Protein AF-A0A420EWZ6-F1 (afdb_monomer)

Structure (mmCIF, N/CA/C/O backbone):
data_AF-A0A420EWZ6-F1
#
_entry.id   AF-A0A420EWZ6-F1
#
loop_
_atom_site.group_PDB
_atom_site.id
_atom_site.type_symbol
_atom_site.label_atom_id
_atom_site.label_alt_id
_atom_site.label_comp_id
_atom_site.label_asym_id
_atom_site.label_entity_id
_atom_site.label_seq_id
_atom_site.pdbx_PDB_ins_code
_atom_site.Cartn_x
_atom_site.Cartn_y
_atom_site.Cartn_z
_atom_site.occupancy
_atom_site.B_iso_or_equiv
_atom_site.auth_seq_id
_atom_site.auth_comp_id
_atom_site.auth_asym_id
_atom_site.auth_atom_id
_atom_site.pdbx_PDB_model_num
ATOM 1 N N . MET A 1 1 ? 65.389 -31.017 -8.524 1.00 53.62 1 MET A N 1
ATOM 2 C CA . MET A 1 1 ? 64.044 -31.211 -7.933 1.00 53.62 1 MET A CA 1
ATOM 3 C C . MET A 1 1 ? 63.519 -32.574 -8.355 1.00 53.62 1 MET A C 1
ATOM 5 O O . MET A 1 1 ? 63.629 -32.902 -9.529 1.00 53.62 1 MET A O 1
ATOM 9 N N . ASN A 1 2 ? 63.000 -33.380 -7.427 1.00 72.12 2 ASN A N 1
ATOM 10 C CA . ASN A 1 2 ? 62.544 -34.740 -7.729 1.00 72.12 2 ASN A CA 1
ATOM 11 C C . ASN A 1 2 ? 61.211 -34.716 -8.494 1.00 72.12 2 ASN A C 1
ATOM 13 O O . ASN A 1 2 ? 60.260 -34.082 -8.050 1.00 72.12 2 ASN A O 1
ATOM 17 N N . TRP A 1 3 ? 61.115 -35.460 -9.599 1.00 74.69 3 TRP A N 1
ATOM 18 C CA . TRP A 1 3 ? 59.918 -35.568 -10.458 1.00 74.69 3 TRP A CA 1
ATOM 19 C C . TRP A 1 3 ? 58.623 -35.907 -9.691 1.00 74.69 3 TRP A C 1
ATOM 21 O O . TRP A 1 3 ? 57.534 -35.437 -10.021 1.00 74.69 3 TRP A O 1
ATOM 31 N N . ARG A 1 4 ? 58.750 -36.648 -8.582 1.00 74.44 4 ARG A N 1
ATOM 32 C CA . ARG A 1 4 ? 57.635 -36.957 -7.672 1.00 74.44 4 ARG A CA 1
ATOM 33 C C . ARG A 1 4 ? 57.063 -35.710 -6.988 1.00 74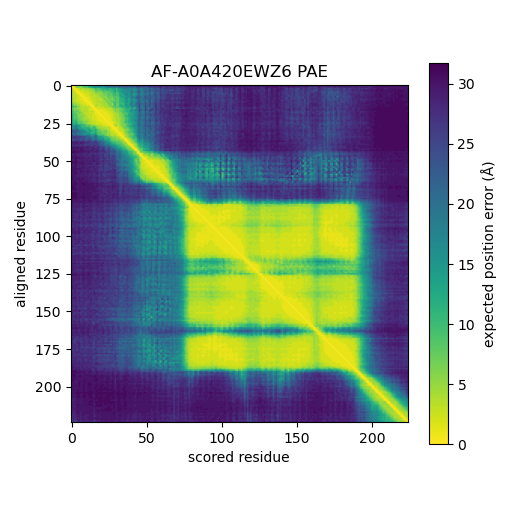.44 4 ARG A C 1
ATOM 35 O O . ARG A 1 4 ? 55.853 -35.608 -6.843 1.00 74.44 4 ARG A O 1
ATOM 42 N N . GLN A 1 5 ? 57.906 -34.742 -6.621 1.00 71.31 5 GLN A N 1
ATOM 43 C CA . GLN A 1 5 ? 57.457 -33.476 -6.028 1.00 71.31 5 GLN A CA 1
ATOM 44 C C . GLN A 1 5 ? 56.709 -32.609 -7.047 1.00 71.31 5 GLN A C 1
ATOM 46 O O . GLN A 1 5 ? 55.760 -31.929 -6.676 1.00 71.31 5 GLN A O 1
ATOM 51 N N . PHE A 1 6 ? 57.074 -32.684 -8.332 1.00 71.88 6 PHE A N 1
ATOM 52 C CA . PHE A 1 6 ? 56.360 -31.974 -9.396 1.00 71.88 6 PHE A CA 1
ATOM 53 C C . PHE A 1 6 ? 54.943 -32.526 -9.598 1.00 71.88 6 PHE A C 1
ATOM 55 O O . PHE A 1 6 ? 53.989 -31.762 -9.705 1.00 71.88 6 PHE A O 1
ATOM 62 N N . SER A 1 7 ? 54.790 -33.853 -9.561 1.00 78.50 7 SER A N 1
ATOM 63 C CA . SER A 1 7 ? 53.474 -34.500 -9.679 1.00 78.50 7 SER A CA 1
ATOM 64 C C . SER A 1 7 ? 52.556 -34.147 -8.503 1.00 78.50 7 SER A C 1
ATOM 66 O O . SER A 1 7 ? 51.386 -33.838 -8.709 1.00 78.50 7 SER A O 1
ATOM 68 N N . VAL A 1 8 ? 53.090 -34.116 -7.277 1.00 75.81 8 VAL A N 1
ATOM 69 C CA . VAL A 1 8 ? 52.323 -33.716 -6.083 1.00 75.81 8 VAL A CA 1
ATOM 70 C C . VAL A 1 8 ? 51.907 -32.246 -6.157 1.00 75.81 8 VAL A C 1
ATOM 72 O O . VAL A 1 8 ? 50.745 -31.935 -5.910 1.00 75.81 8 VAL A O 1
ATOM 75 N N . ALA A 1 9 ? 52.812 -31.351 -6.567 1.00 73.75 9 ALA A N 1
ATOM 76 C CA . ALA A 1 9 ? 52.499 -29.931 -6.718 1.00 73.75 9 ALA A CA 1
ATOM 77 C C . ALA A 1 9 ? 51.423 -29.683 -7.789 1.00 73.75 9 ALA A C 1
ATOM 79 O O . ALA A 1 9 ? 50.536 -28.854 -7.594 1.00 73.75 9 ALA A O 1
ATOM 80 N N . LEU A 1 10 ? 51.457 -30.440 -8.890 1.00 77.06 10 LEU A N 1
ATOM 81 C CA . LEU A 1 10 ? 50.471 -30.322 -9.961 1.00 77.06 10 LEU A CA 1
ATOM 82 C C . LEU A 1 10 ? 49.086 -30.815 -9.518 1.00 77.06 10 LEU A C 1
ATOM 84 O O . LEU A 1 10 ? 48.088 -30.140 -9.753 1.00 77.06 10 LEU A O 1
ATOM 88 N N . VAL A 1 11 ? 49.019 -31.949 -8.813 1.00 78.44 11 VAL A N 1
ATOM 89 C CA . VAL A 1 11 ? 47.756 -32.477 -8.269 1.00 78.44 11 VAL A CA 1
ATOM 90 C C . VAL A 1 11 ? 47.181 -31.539 -7.208 1.00 78.44 11 VAL A C 1
ATOM 92 O O . VAL A 1 11 ? 45.978 -31.294 -7.195 1.00 78.44 11 VAL A O 1
ATOM 95 N N . GLN A 1 12 ? 48.024 -30.951 -6.360 1.00 72.50 12 GLN A N 1
ATOM 96 C CA . GLN A 1 12 ? 47.583 -30.004 -5.337 1.00 72.50 12 GLN A CA 1
ATOM 97 C C . GLN A 1 12 ? 47.059 -28.694 -5.949 1.00 72.50 12 GLN A C 1
ATOM 99 O O . GLN A 1 12 ? 46.064 -28.150 -5.473 1.00 72.50 12 GLN A O 1
ATOM 104 N N . ALA A 1 13 ? 47.661 -28.232 -7.050 1.00 78.62 13 ALA A N 1
ATOM 105 C CA . ALA A 1 13 ? 47.181 -27.072 -7.797 1.00 78.62 13 ALA A CA 1
ATOM 106 C C . ALA A 1 13 ? 45.868 -27.346 -8.557 1.00 78.62 13 ALA A C 1
ATOM 108 O O . ALA A 1 13 ? 45.058 -26.434 -8.706 1.00 78.62 13 ALA A O 1
ATOM 109 N N . LEU A 1 14 ? 45.633 -28.589 -9.005 1.00 77.88 14 LEU A N 1
ATOM 110 C CA . LEU A 1 14 ? 44.413 -29.002 -9.721 1.00 77.88 14 LEU A CA 1
ATOM 111 C C . LEU A 1 14 ? 43.283 -29.517 -8.812 1.00 77.88 14 LEU A C 1
ATOM 113 O O . LEU A 1 14 ? 42.143 -29.660 -9.272 1.00 77.88 14 LEU A O 1
ATOM 117 N N . ALA A 1 15 ? 43.559 -29.752 -7.529 1.00 78.00 15 ALA A N 1
ATOM 118 C CA . ALA A 1 15 ? 42.547 -30.158 -6.560 1.00 78.00 15 ALA A CA 1
ATOM 119 C C . ALA A 1 15 ? 41.520 -29.038 -6.319 1.00 78.00 15 ALA A C 1
ATOM 121 O O . ALA A 1 15 ? 40.315 -29.272 -6.391 1.00 78.00 15 ALA A O 1
ATOM 122 N N . TRP A 1 16 ? 41.987 -27.803 -6.113 1.00 67.75 16 TRP A N 1
ATOM 123 C CA . TRP A 1 16 ? 41.126 -26.642 -5.850 1.00 67.75 16 TRP A CA 1
ATOM 124 C C . TRP A 1 16 ? 40.179 -26.296 -7.022 1.00 67.75 16 TRP A C 1
ATOM 126 O O . TRP A 1 16 ? 38.974 -26.183 -6.787 1.00 67.75 16 TRP A O 1
ATOM 136 N N . PRO A 1 17 ? 40.636 -26.219 -8.290 1.00 71.56 17 PRO A N 1
ATOM 137 C CA . PRO A 1 17 ? 39.779 -25.892 -9.422 1.00 71.56 17 PRO A CA 1
ATOM 138 C C . PRO A 1 17 ? 38.785 -27.010 -9.718 1.00 71.56 17 PRO A C 1
ATOM 140 O O . PRO A 1 17 ? 37.659 -26.718 -10.099 1.00 71.56 17 PRO A O 1
ATOM 143 N N . SER A 1 18 ? 39.155 -28.280 -9.500 1.00 80.00 18 SER A N 1
ATOM 144 C CA . SER A 1 18 ? 38.219 -29.402 -9.652 1.00 80.00 18 SER A CA 1
ATOM 145 C C . SER A 1 18 ? 37.080 -29.323 -8.642 1.00 80.00 18 SER A C 1
ATOM 147 O O . SER A 1 18 ? 35.925 -29.507 -9.014 1.00 80.00 18 SER A O 1
ATOM 149 N N . VAL A 1 19 ? 37.376 -28.994 -7.380 1.00 79.31 19 VAL A N 1
ATOM 150 C CA . VAL A 1 19 ? 36.341 -28.805 -6.352 1.00 79.31 19 VAL A CA 1
ATOM 151 C C . VAL A 1 19 ? 35.438 -27.626 -6.712 1.00 79.31 19 VAL A C 1
ATOM 153 O O . VAL A 1 19 ? 34.218 -27.776 -6.691 1.00 79.31 19 VAL A O 1
ATOM 156 N N . VAL A 1 20 ? 36.009 -26.489 -7.124 1.00 79.88 20 VAL A N 1
ATOM 157 C CA . VAL A 1 20 ? 35.229 -25.329 -7.591 1.00 79.88 20 VAL A CA 1
ATOM 158 C C . VAL A 1 20 ? 34.353 -25.703 -8.784 1.00 79.88 20 VAL A C 1
ATOM 160 O O . VAL A 1 20 ? 33.181 -25.345 -8.806 1.00 79.88 20 VAL A O 1
ATOM 163 N N . LEU A 1 21 ? 34.875 -26.464 -9.746 1.00 79.62 21 LEU A N 1
ATOM 164 C CA . LEU A 1 21 ? 34.137 -26.878 -10.937 1.00 79.62 21 LEU A CA 1
ATOM 165 C C . LEU A 1 21 ? 32.982 -27.827 -10.595 1.00 79.62 21 LEU A C 1
ATOM 167 O O . LEU A 1 21 ? 31.890 -27.677 -11.138 1.00 79.62 21 LEU A O 1
ATOM 171 N N . VAL A 1 22 ? 33.192 -28.773 -9.676 1.00 80.00 22 VAL A N 1
ATOM 172 C CA . VAL A 1 22 ? 32.156 -29.708 -9.208 1.00 80.00 22 VAL A CA 1
ATOM 173 C C . VAL A 1 22 ? 31.069 -28.974 -8.425 1.00 80.00 22 VAL A C 1
ATOM 175 O O . VAL A 1 22 ? 29.884 -29.210 -8.662 1.00 80.00 22 VAL A O 1
ATOM 178 N N . VAL A 1 23 ? 31.447 -28.035 -7.553 1.00 75.25 23 VAL A N 1
ATOM 179 C CA . VAL A 1 23 ? 30.500 -27.155 -6.856 1.00 75.25 23 VAL A CA 1
ATOM 180 C C . VAL A 1 23 ? 29.730 -26.313 -7.874 1.00 75.25 23 VAL A C 1
ATOM 182 O O . VAL A 1 23 ? 28.503 -26.303 -7.858 1.00 75.25 23 VAL A O 1
ATOM 185 N N . LEU A 1 24 ? 30.406 -25.685 -8.836 1.00 72.88 24 LEU A N 1
ATOM 186 C CA . LEU A 1 24 ? 29.758 -24.897 -9.882 1.00 72.88 24 LEU A CA 1
ATOM 187 C C . LEU A 1 24 ? 28.780 -25.747 -10.707 1.00 72.88 24 LEU A C 1
ATOM 189 O O . LEU A 1 24 ? 27.690 -25.282 -11.019 1.00 72.88 24 LEU A O 1
ATOM 193 N N . LEU A 1 25 ? 29.124 -27.001 -11.018 1.00 75.31 25 LEU A N 1
ATOM 194 C CA . LEU A 1 25 ? 28.267 -27.941 -11.748 1.00 75.31 25 LEU A CA 1
ATOM 195 C C . LEU A 1 25 ? 27.033 -28.370 -10.945 1.00 75.31 25 LEU A C 1
ATOM 197 O O . LEU A 1 25 ? 25.934 -28.374 -11.502 1.00 75.31 25 LEU A O 1
ATOM 201 N N . LEU A 1 26 ? 27.195 -28.687 -9.656 1.00 74.00 26 LEU A N 1
ATOM 202 C CA . LEU A 1 26 ? 26.095 -29.039 -8.748 1.00 74.00 26 LEU A CA 1
ATOM 203 C C . LEU A 1 26 ? 25.138 -27.864 -8.539 1.00 74.00 26 LEU A C 1
ATOM 205 O O . LEU A 1 26 ? 23.920 -28.037 -8.530 1.00 74.00 26 LEU A O 1
ATOM 209 N N . TYR A 1 27 ? 25.685 -26.654 -8.449 1.00 59.50 27 TYR A N 1
ATOM 210 C CA . TYR A 1 27 ? 24.909 -25.439 -8.259 1.00 59.50 27 TYR A CA 1
ATOM 211 C C . TYR A 1 27 ? 24.529 -24.752 -9.574 1.00 59.50 27 TYR A C 1
ATOM 213 O O . TYR A 1 27 ? 23.806 -23.763 -9.525 1.00 59.50 27 TYR A O 1
ATOM 221 N N . ARG A 1 28 ? 24.895 -25.277 -10.757 1.00 63.28 28 ARG A N 1
ATOM 222 C CA . ARG A 1 28 ? 24.716 -24.580 -12.050 1.00 63.28 28 ARG A CA 1
ATOM 223 C C . ARG A 1 28 ? 23.275 -24.178 -12.340 1.00 63.28 28 ARG A C 1
ATOM 225 O O . ARG A 1 28 ? 23.048 -23.162 -12.977 1.00 63.28 28 ARG A O 1
ATOM 232 N N . ARG A 1 29 ? 22.294 -24.959 -11.872 1.00 55.81 29 ARG A N 1
ATOM 233 C CA . ARG A 1 29 ? 20.867 -24.630 -12.026 1.00 55.81 29 ARG A CA 1
ATOM 234 C C . ARG A 1 29 ? 20.437 -23.467 -11.123 1.00 55.81 29 ARG A C 1
ATOM 236 O O . ARG A 1 29 ? 19.674 -22.627 -11.577 1.00 55.81 29 ARG A O 1
ATOM 243 N N . ARG A 1 30 ? 20.971 -23.377 -9.898 1.00 54.03 30 ARG A N 1
ATOM 244 C CA . ARG A 1 30 ? 20.724 -22.250 -8.976 1.00 54.03 30 ARG A CA 1
ATOM 245 C C . ARG A 1 30 ? 21.536 -21.009 -9.357 1.00 54.03 30 ARG A C 1
ATOM 247 O O . ARG A 1 30 ? 21.038 -19.898 -9.289 1.00 54.03 30 ARG A O 1
ATOM 254 N N . VAL A 1 31 ? 22.765 -21.207 -9.822 1.00 59.25 31 VAL A N 1
ATOM 255 C CA . VAL A 1 31 ? 23.682 -20.164 -10.295 1.00 59.25 31 VAL A CA 1
ATOM 256 C C . VAL A 1 31 ? 23.182 -19.565 -11.612 1.00 59.25 31 VAL A C 1
ATOM 258 O O . VAL A 1 31 ? 23.226 -18.356 -11.757 1.00 59.25 31 VAL A O 1
ATOM 261 N N . ALA A 1 32 ? 22.620 -20.349 -12.539 1.00 54.56 32 ALA A N 1
ATOM 262 C CA . ALA A 1 32 ? 22.006 -19.811 -13.759 1.00 54.56 32 ALA A CA 1
ATOM 263 C C . ALA A 1 32 ? 20.719 -19.012 -13.487 1.00 54.56 32 ALA A C 1
ATOM 265 O O . ALA A 1 32 ? 20.483 -18.023 -14.171 1.00 54.56 32 ALA A O 1
ATOM 266 N N . GLN A 1 33 ? 19.926 -19.388 -12.475 1.00 55.06 33 GLN A N 1
ATOM 267 C CA . GLN A 1 33 ? 18.798 -18.568 -12.011 1.00 55.06 33 GLN A CA 1
ATOM 268 C C . GLN A 1 33 ? 19.286 -17.258 -11.371 1.00 55.06 33 GLN A C 1
ATOM 270 O O . GLN A 1 33 ? 18.785 -16.194 -11.702 1.00 55.06 33 GLN A O 1
ATOM 275 N N . LEU A 1 34 ? 20.335 -17.302 -10.544 1.00 54.09 34 LEU A N 1
ATOM 276 C CA . LEU A 1 34 ? 20.875 -16.108 -9.881 1.00 54.09 34 LEU A CA 1
ATOM 277 C C . LEU A 1 34 ? 21.696 -15.189 -10.807 1.00 54.09 34 LEU A C 1
ATOM 279 O O . LEU A 1 34 ? 21.701 -13.978 -10.605 1.00 54.09 34 LEU A O 1
ATOM 283 N N . LEU A 1 35 ? 22.409 -15.722 -11.806 1.00 51.78 35 LEU A N 1
ATOM 284 C CA . LEU A 1 35 ? 23.200 -14.927 -12.759 1.00 51.78 35 LEU A CA 1
ATOM 285 C C . LEU A 1 35 ? 22.422 -14.515 -14.011 1.00 51.78 35 LEU A C 1
ATOM 287 O O . LEU A 1 35 ? 22.780 -13.501 -14.607 1.00 51.78 35 LEU A O 1
ATOM 291 N N . GLY A 1 36 ? 21.365 -15.242 -14.389 1.00 47.38 36 GLY A N 1
ATOM 292 C CA . GLY A 1 36 ? 20.444 -14.818 -15.447 1.00 47.38 36 GLY A CA 1
ATOM 293 C C . GLY A 1 36 ? 19.763 -13.488 -15.111 1.00 47.38 36 GLY A C 1
ATOM 294 O O . GLY A 1 36 ? 19.683 -12.611 -15.969 1.00 47.38 36 GLY A O 1
ATOM 295 N N . ASP A 1 37 ? 19.399 -13.298 -13.840 1.00 52.59 37 ASP A N 1
ATOM 296 C CA . ASP A 1 37 ? 18.799 -12.053 -13.348 1.00 52.59 37 ASP A CA 1
ATOM 297 C C . ASP A 1 37 ? 19.846 -10.991 -12.964 1.00 52.59 37 ASP A C 1
ATOM 299 O O . ASP A 1 37 ? 19.613 -9.790 -13.120 1.00 52.59 37 ASP A O 1
ATOM 303 N N . ASN A 1 38 ? 21.047 -11.390 -12.517 1.00 46.25 38 ASN A N 1
ATOM 304 C CA . ASN A 1 38 ? 22.047 -10.430 -12.031 1.00 46.25 38 ASN A CA 1
ATOM 305 C C . ASN A 1 38 ? 22.805 -9.647 -13.115 1.00 46.25 38 ASN A C 1
ATOM 307 O O . ASN A 1 38 ? 23.283 -8.550 -12.821 1.00 46.25 38 ASN A O 1
ATOM 311 N N . LEU A 1 39 ? 22.880 -10.121 -14.367 1.00 45.84 39 LEU A N 1
ATOM 312 C CA . LEU A 1 39 ? 23.407 -9.272 -15.449 1.00 45.84 39 LEU A CA 1
ATOM 313 C C . LEU A 1 39 ? 22.452 -8.120 -15.813 1.00 45.84 39 LEU A C 1
ATOM 315 O O . LEU A 1 39 ? 22.904 -7.121 -16.366 1.00 45.84 39 LEU A O 1
ATOM 319 N N . ARG A 1 40 ? 21.162 -8.211 -15.451 1.00 44.47 40 ARG A N 1
ATOM 320 C CA . ARG A 1 40 ? 20.215 -7.082 -15.497 1.00 44.47 40 ARG A CA 1
ATOM 321 C C . ARG A 1 40 ? 20.265 -6.209 -14.234 1.00 44.47 40 ARG A C 1
ATOM 323 O O . ARG A 1 40 ? 20.040 -5.007 -14.335 1.00 44.47 40 ARG A O 1
ATOM 330 N N . ARG A 1 41 ? 20.604 -6.779 -13.068 1.00 45.62 41 ARG A N 1
ATOM 331 C CA . ARG A 1 41 ? 20.646 -6.070 -11.766 1.00 45.62 41 ARG A CA 1
ATOM 332 C C . ARG A 1 41 ? 21.863 -5.172 -11.539 1.00 45.62 41 ARG A C 1
ATOM 334 O O . ARG A 1 41 ? 21.801 -4.289 -10.693 1.00 45.62 41 ARG A O 1
ATOM 341 N N . LEU A 1 42 ? 22.947 -5.318 -12.300 1.00 43.50 42 LEU A N 1
ATOM 342 C CA . LEU A 1 42 ? 24.080 -4.379 -12.214 1.00 43.50 42 LEU A CA 1
ATOM 343 C C . LEU A 1 42 ? 23.743 -2.967 -12.738 1.00 43.50 42 LEU A C 1
ATOM 345 O O . LEU A 1 42 ? 24.513 -2.036 -12.515 1.00 43.50 42 LEU A O 1
ATOM 349 N N . THR A 1 43 ? 22.588 -2.784 -13.389 1.00 42.91 43 THR A N 1
ATOM 350 C CA . THR A 1 43 ? 22.069 -1.480 -13.839 1.00 42.91 43 THR A CA 1
ATOM 351 C C . THR A 1 43 ? 20.878 -1.019 -13.002 1.00 42.91 43 THR A C 1
ATOM 353 O O . THR A 1 43 ? 19.963 -0.399 -13.531 1.00 42.91 43 THR A O 1
ATOM 356 N N . VAL A 1 44 ? 20.820 -1.315 -11.701 1.00 45.75 44 VAL A N 1
ATOM 357 C CA . VAL A 1 44 ? 19.744 -0.744 -10.883 1.00 45.75 44 VAL A CA 1
ATOM 358 C C . VAL A 1 44 ? 20.278 -0.255 -9.549 1.00 45.75 44 VAL A C 1
ATOM 360 O O . VAL A 1 44 ? 20.801 -1.002 -8.732 1.00 45.75 44 VAL A O 1
ATOM 363 N N . GLY A 1 45 ? 20.243 1.069 -9.409 1.00 48.75 45 GLY A N 1
ATOM 364 C CA . GLY A 1 45 ? 20.847 1.807 -8.313 1.00 48.75 45 GLY A CA 1
ATOM 365 C C . GLY A 1 45 ? 20.144 1.618 -6.959 1.00 48.75 45 GLY A C 1
ATOM 366 O O . GLY A 1 45 ? 19.230 0.803 -6.825 1.00 48.75 45 GLY A O 1
ATOM 367 N N . PRO A 1 46 ? 20.522 2.427 -5.951 1.00 51.84 46 PRO A N 1
ATOM 368 C CA . PRO A 1 46 ? 20.093 2.292 -4.549 1.00 51.84 46 PRO A CA 1
ATOM 369 C C . PRO A 1 46 ? 18.568 2.290 -4.320 1.00 51.84 46 PRO A C 1
ATOM 371 O O . PRO A 1 46 ? 18.106 1.850 -3.274 1.00 51.84 46 PRO A O 1
ATOM 374 N N . VAL A 1 47 ? 17.781 2.731 -5.304 1.00 47.75 47 VAL A N 1
ATOM 375 C CA . VAL A 1 47 ? 16.313 2.804 -5.257 1.00 47.75 47 VAL A CA 1
ATOM 376 C C . VAL A 1 47 ? 15.647 1.424 -5.268 1.00 47.75 47 VAL A C 1
ATOM 378 O O . VAL A 1 47 ? 14.610 1.256 -4.632 1.00 47.75 47 VAL A O 1
ATOM 381 N N . GLN A 1 48 ? 16.227 0.426 -5.943 1.00 54.00 48 GLN A N 1
ATOM 382 C CA . GLN A 1 48 ? 15.615 -0.907 -5.992 1.00 54.00 48 GLN A CA 1
ATOM 383 C C . GLN A 1 48 ? 15.800 -1.663 -4.675 1.00 54.00 48 GLN A C 1
ATOM 385 O O . GLN A 1 48 ? 14.875 -2.312 -4.216 1.00 54.00 48 GLN A O 1
ATOM 390 N N . ALA A 1 49 ? 16.923 -1.449 -3.984 1.00 57.88 49 ALA A N 1
ATOM 391 C CA . ALA A 1 49 ? 17.130 -1.992 -2.645 1.00 57.88 49 ALA A CA 1
ATOM 392 C C . ALA A 1 49 ? 16.156 -1.406 -1.602 1.00 57.88 49 ALA A C 1
ATOM 394 O O . ALA A 1 49 ? 15.774 -2.107 -0.670 1.00 57.88 49 ALA A O 1
ATOM 395 N N . GLU A 1 50 ? 15.746 -0.136 -1.739 1.00 53.16 50 GLU A N 1
ATOM 396 C CA . GLU A 1 50 ? 14.711 0.460 -0.876 1.00 53.16 50 GLU A CA 1
ATOM 397 C C . GLU A 1 50 ? 13.314 -0.089 -1.184 1.00 53.16 50 GLU A C 1
ATOM 399 O O . GLU A 1 50 ? 12.528 -0.284 -0.259 1.00 53.16 50 GLU A O 1
ATOM 404 N N . TRP A 1 51 ? 13.006 -0.335 -2.462 1.00 45.47 51 TRP A N 1
ATOM 405 C CA . TRP A 1 51 ? 11.725 -0.905 -2.881 1.00 45.47 51 TRP A CA 1
ATOM 406 C C . TRP A 1 51 ? 11.605 -2.371 -2.471 1.00 45.47 51 TRP A C 1
ATOM 408 O O . TRP A 1 51 ? 10.632 -2.728 -1.819 1.00 45.47 51 TRP A O 1
ATOM 418 N N . ASP A 1 52 ? 12.624 -3.181 -2.762 1.00 56.34 52 ASP A N 1
ATOM 419 C CA . ASP A 1 52 ? 12.671 -4.598 -2.395 1.00 56.34 52 ASP A CA 1
ATOM 420 C C . ASP A 1 52 ? 12.565 -4.758 -0.872 1.00 56.34 52 ASP A C 1
ATOM 422 O O . ASP A 1 52 ? 11.771 -5.564 -0.400 1.00 56.34 52 ASP A O 1
ATOM 426 N N . ARG A 1 53 ? 13.259 -3.915 -0.088 1.00 61.16 53 ARG A N 1
ATOM 427 C CA . ARG A 1 53 ? 13.100 -3.893 1.377 1.00 61.16 53 ARG A CA 1
ATOM 428 C C . ARG A 1 53 ? 11.698 -3.500 1.820 1.00 61.16 53 ARG A C 1
ATOM 430 O O . ARG A 1 53 ? 11.171 -4.113 2.736 1.00 61.16 53 ARG A O 1
ATOM 437 N N . ALA A 1 54 ? 11.095 -2.482 1.209 1.00 56.66 54 ALA A N 1
ATOM 438 C CA . ALA A 1 54 ? 9.754 -2.043 1.588 1.00 56.66 54 ALA A CA 1
ATOM 439 C C . ALA A 1 54 ? 8.679 -3.085 1.228 1.00 56.66 54 ALA A C 1
ATOM 441 O O . ALA A 1 54 ? 7.716 -3.246 1.976 1.00 56.66 54 ALA A O 1
ATOM 442 N N . VAL A 1 55 ? 8.853 -3.809 0.117 1.00 61.53 55 VAL A N 1
ATOM 443 C CA . VAL A 1 55 ? 7.994 -4.934 -0.283 1.00 61.53 55 VAL A CA 1
ATOM 444 C C . VAL A 1 55 ? 8.193 -6.124 0.653 1.00 61.53 55 VAL A C 1
ATOM 446 O O . VAL A 1 55 ? 7.209 -6.720 1.082 1.00 61.53 55 VAL A O 1
ATOM 449 N N . GLU A 1 56 ? 9.432 -6.448 1.018 1.00 63.06 56 GLU A N 1
ATOM 450 C CA . GLU A 1 56 ? 9.751 -7.532 1.951 1.00 63.06 56 GLU A CA 1
ATOM 451 C C . GLU A 1 56 ? 9.213 -7.236 3.362 1.00 63.06 56 GLU A C 1
ATOM 453 O O . GLU A 1 56 ? 8.580 -8.095 3.970 1.00 63.06 56 GLU A O 1
ATOM 458 N N . GLU A 1 57 ? 9.350 -5.997 3.848 1.00 62.94 57 GLU A N 1
ATOM 459 C CA . GLU A 1 57 ? 8.767 -5.541 5.118 1.00 62.94 57 GLU A CA 1
ATOM 460 C C . GLU A 1 57 ? 7.232 -5.586 5.100 1.00 62.94 57 GLU A C 1
ATOM 462 O O . GLU A 1 57 ? 6.622 -5.992 6.087 1.00 62.94 57 GLU A O 1
ATOM 467 N N . ALA A 1 58 ? 6.592 -5.199 3.991 1.00 48.91 58 ALA A N 1
ATOM 468 C CA . ALA A 1 58 ? 5.135 -5.253 3.871 1.00 48.91 58 ALA A CA 1
ATOM 469 C C . ALA A 1 58 ? 4.608 -6.687 3.781 1.00 48.91 58 ALA A C 1
ATOM 471 O O . ALA A 1 58 ? 3.633 -7.037 4.448 1.00 48.91 58 ALA A O 1
ATOM 472 N N . SER A 1 59 ? 5.290 -7.533 3.013 1.00 57.03 59 SER A N 1
ATOM 473 C CA . SER A 1 59 ? 4.941 -8.945 2.859 1.00 57.03 59 SER A CA 1
ATOM 474 C C . SER A 1 59 ? 5.112 -9.699 4.176 1.00 57.03 59 SER A C 1
ATOM 476 O O . SER A 1 59 ? 4.218 -10.441 4.568 1.00 57.03 59 SER A O 1
ATOM 478 N N . ALA A 1 60 ? 6.194 -9.439 4.917 1.00 64.94 60 ALA A N 1
ATOM 479 C CA . ALA A 1 60 ? 6.426 -10.036 6.230 1.00 64.94 60 ALA A CA 1
ATOM 480 C C . ALA A 1 60 ? 5.359 -9.624 7.260 1.00 64.94 60 ALA A C 1
ATOM 482 O O . ALA A 1 60 ? 4.919 -10.458 8.049 1.00 64.94 60 ALA A O 1
ATOM 483 N N . THR A 1 61 ? 4.894 -8.368 7.238 1.00 62.81 61 THR A N 1
ATOM 484 C CA . THR A 1 61 ? 3.792 -7.911 8.105 1.00 62.81 61 THR A CA 1
ATOM 485 C C . THR A 1 61 ? 2.459 -8.577 7.743 1.00 62.81 61 THR A C 1
ATOM 487 O O . THR A 1 61 ? 1.675 -8.892 8.636 1.00 62.81 61 THR A O 1
ATOM 490 N N . ILE A 1 62 ? 2.202 -8.823 6.453 1.00 55.25 62 ILE A N 1
ATOM 491 C CA . ILE A 1 62 ? 0.987 -9.502 5.972 1.00 55.25 62 ILE A CA 1
ATOM 492 C C . ILE A 1 62 ? 1.028 -11.004 6.291 1.00 55.25 62 ILE A C 1
ATOM 494 O O . ILE A 1 62 ? 0.032 -11.556 6.755 1.00 55.25 62 ILE A O 1
ATOM 498 N N . GLU A 1 63 ? 2.168 -11.670 6.104 1.00 58.94 63 GLU A N 1
ATOM 499 C CA . GLU A 1 63 ? 2.345 -13.082 6.467 1.00 58.94 63 GLU A CA 1
ATOM 500 C C . GLU A 1 63 ? 2.249 -13.297 7.982 1.00 58.94 63 GLU A C 1
ATOM 502 O O . GLU A 1 63 ? 1.607 -14.248 8.426 1.00 58.94 63 GLU A O 1
ATOM 507 N N . ALA A 1 64 ? 2.796 -12.374 8.780 1.00 59.50 64 ALA A N 1
ATOM 508 C CA . ALA A 1 64 ? 2.671 -12.392 10.237 1.00 59.50 64 ALA A CA 1
ATOM 509 C C . ALA A 1 64 ? 1.225 -12.187 10.734 1.00 59.50 64 ALA A C 1
ATOM 511 O O . ALA A 1 64 ? 0.938 -12.483 11.894 1.00 59.50 64 ALA A O 1
ATOM 512 N N . ALA A 1 65 ? 0.313 -11.711 9.878 1.00 59.81 65 ALA A N 1
ATOM 513 C CA . ALA A 1 65 ? -1.111 -11.569 10.185 1.00 59.81 65 ALA A CA 1
ATOM 514 C C . ALA A 1 65 ? -1.960 -12.828 9.858 1.00 59.81 65 ALA A C 1
ATOM 516 O O . ALA A 1 65 ? -3.141 -12.845 10.190 1.00 59.81 65 ALA A O 1
ATOM 517 N N . GLU A 1 66 ? -1.350 -13.867 9.270 1.00 48.38 66 GLU A N 1
ATOM 518 C CA . GLU A 1 66 ? -1.848 -15.215 8.922 1.00 48.38 66 GLU A CA 1
ATOM 519 C C . GLU A 1 66 ? -3.151 -15.403 8.095 1.00 48.38 66 GLU A C 1
ATOM 521 O O . GLU A 1 66 ? -4.271 -15.088 8.486 1.00 48.38 66 GLU A O 1
ATOM 526 N N . THR A 1 67 ? -2.954 -16.145 6.990 1.00 47.06 67 THR A N 1
ATOM 527 C CA . THR A 1 67 ? -3.867 -16.990 6.181 1.00 47.06 67 THR A CA 1
ATOM 528 C C . THR A 1 67 ? -5.101 -16.351 5.528 1.00 47.06 67 THR A C 1
ATOM 530 O O . THR A 1 67 ? -6.233 -16.483 5.986 1.00 47.06 67 THR A O 1
ATOM 533 N N . LEU A 1 68 ? -4.891 -15.766 4.343 1.00 40.28 68 LEU A N 1
ATOM 534 C CA . LEU A 1 68 ? -5.968 -15.319 3.453 1.00 40.28 68 LEU A CA 1
ATOM 535 C C . LEU A 1 68 ? -6.607 -16.489 2.670 1.00 40.28 68 LEU A C 1
ATOM 537 O O . LEU A 1 68 ? -5.888 -17.311 2.088 1.00 40.28 68 LEU A O 1
ATOM 541 N N . PRO A 1 69 ? -7.949 -16.553 2.570 1.00 42.56 69 PRO A N 1
ATOM 542 C CA . PRO A 1 69 ? -8.629 -17.411 1.612 1.00 42.56 69 PRO A CA 1
ATOM 543 C C . PRO A 1 69 ? -8.519 -16.834 0.192 1.00 42.56 69 PRO A C 1
ATOM 545 O O . PRO A 1 69 ? -8.486 -15.624 -0.019 1.00 42.56 69 PRO A O 1
ATOM 548 N N . LYS A 1 70 ? -8.480 -17.722 -0.808 1.00 41.84 70 LYS A N 1
ATOM 549 C CA . LYS A 1 70 ? -8.508 -17.358 -2.233 1.00 41.84 70 LYS A CA 1
ATOM 550 C C . LYS A 1 70 ? -9.832 -16.670 -2.581 1.00 41.84 70 LYS A C 1
ATOM 552 O O . LYS A 1 70 ? -10.893 -17.271 -2.418 1.00 41.84 70 LYS A O 1
ATOM 557 N N . LEU A 1 71 ? -9.747 -15.446 -3.101 1.00 39.81 71 LEU A N 1
ATOM 558 C CA . LEU A 1 71 ? -10.883 -14.641 -3.555 1.00 39.81 71 LEU A CA 1
ATOM 559 C C . LEU A 1 71 ? -11.620 -15.350 -4.713 1.00 39.81 71 LEU A C 1
ATOM 561 O O . LEU A 1 71 ? -11.006 -15.682 -5.729 1.00 39.81 71 LEU A O 1
ATOM 565 N N . GLN A 1 72 ? -12.924 -15.605 -4.557 1.00 37.88 72 GLN A N 1
ATOM 566 C CA . GLN A 1 72 ? -13.801 -16.089 -5.631 1.00 37.88 72 GLN A CA 1
ATOM 567 C C . GLN A 1 72 ? -14.341 -14.909 -6.449 1.00 37.88 72 GLN A C 1
ATOM 569 O O . GLN A 1 72 ? -14.852 -13.938 -5.897 1.00 37.88 72 GLN A O 1
ATOM 574 N N . GLU A 1 73 ? -14.272 -15.020 -7.776 1.00 37.91 73 GLU A N 1
ATOM 575 C CA . GLU A 1 73 ? -14.886 -14.078 -8.713 1.00 37.91 73 GLU A CA 1
ATOM 576 C C . GLU A 1 73 ? -16.406 -14.303 -8.783 1.00 37.91 73 GLU A C 1
ATOM 578 O O . GLU A 1 73 ? -16.884 -15.274 -9.368 1.00 37.91 73 GLU A O 1
ATOM 583 N N . GLY A 1 74 ? -17.176 -13.384 -8.196 1.00 34.59 74 GLY A N 1
ATOM 584 C CA . GLY A 1 74 ? -18.626 -13.288 -8.359 1.00 34.59 74 GLY A CA 1
ATOM 585 C C . GLY A 1 74 ? -19.006 -11.986 -9.063 1.00 34.59 74 GLY A C 1
ATOM 586 O O . GLY A 1 74 ? -18.588 -10.905 -8.652 1.00 34.59 74 GLY A O 1
ATOM 587 N N . VAL A 1 75 ? -19.808 -12.075 -10.127 1.00 37.44 75 VAL A N 1
ATOM 588 C CA . VAL A 1 75 ? -20.375 -10.926 -10.855 1.00 37.44 75 VAL A CA 1
ATOM 589 C C . VAL A 1 75 ? -21.483 -10.285 -10.004 1.00 37.44 75 VAL A C 1
ATOM 591 O O . VAL A 1 75 ? -22.669 -10.474 -10.253 1.00 37.44 75 VAL A O 1
ATOM 594 N N . ALA A 1 76 ? -21.091 -9.553 -8.963 1.00 38.94 76 ALA A N 1
ATOM 595 C CA . ALA A 1 76 ? -21.937 -8.623 -8.220 1.00 38.94 76 ALA A CA 1
ATOM 596 C C . ALA A 1 76 ? -21.567 -7.179 -8.609 1.00 38.94 76 ALA A C 1
ATOM 598 O O . ALA A 1 76 ? -20.471 -6.930 -9.117 1.00 38.94 76 ALA A O 1
ATOM 599 N N . GLN A 1 77 ? -22.484 -6.225 -8.417 1.00 45.91 77 GLN A N 1
ATOM 600 C CA . GLN A 1 77 ? -22.228 -4.796 -8.636 1.00 45.91 77 GLN A CA 1
ATOM 601 C C . GLN A 1 77 ? -20.936 -4.378 -7.923 1.00 45.91 77 GLN A C 1
ATOM 603 O O . GLN A 1 77 ? -20.876 -4.370 -6.697 1.00 45.91 77 GLN A O 1
ATOM 608 N N . ARG A 1 78 ? -19.892 -4.071 -8.705 1.00 55.41 78 ARG A N 1
ATOM 609 C CA . ARG A 1 78 ? -18.579 -3.703 -8.167 1.00 55.41 78 ARG A CA 1
ATOM 610 C C . ARG A 1 78 ? -18.704 -2.410 -7.371 1.00 55.41 78 ARG A C 1
ATOM 612 O O . ARG A 1 78 ? -19.147 -1.401 -7.930 1.00 55.41 78 ARG A O 1
ATOM 619 N N . THR A 1 79 ? -18.273 -2.433 -6.115 1.00 75.81 79 THR A N 1
ATOM 620 C CA . THR A 1 79 ? -18.106 -1.227 -5.299 1.00 75.81 79 THR A CA 1
ATOM 621 C C . THR A 1 79 ? -17.102 -0.285 -5.971 1.00 75.81 79 THR A C 1
ATOM 623 O O . THR A 1 79 ? -16.271 -0.712 -6.778 1.00 75.81 79 THR A O 1
ATOM 626 N N . HIS A 1 80 ? -17.174 1.014 -5.676 1.00 80.62 80 HIS A N 1
ATOM 627 C CA . HIS A 1 80 ? -16.272 2.002 -6.281 1.00 80.62 80 HIS A CA 1
ATOM 628 C C . HIS A 1 80 ? -14.770 1.652 -6.092 1.00 80.62 80 HIS A C 1
ATOM 630 O O . HIS A 1 80 ? -14.044 1.657 -7.092 1.00 80.62 80 HIS A O 1
ATOM 636 N N . PRO A 1 81 ? -14.306 1.167 -4.916 1.00 85.25 81 PRO A N 1
ATOM 637 C CA . PRO A 1 81 ? -12.937 0.658 -4.754 1.00 85.25 81 PRO A CA 1
ATOM 638 C C . PRO A 1 81 ? -12.573 -0.498 -5.702 1.00 85.25 81 PRO A C 1
ATOM 640 O O . PRO A 1 81 ? -11.473 -0.543 -6.253 1.00 85.25 81 PRO A O 1
ATOM 643 N N . GLN A 1 82 ? -13.502 -1.422 -5.961 1.00 83.69 82 GLN A N 1
ATOM 644 C CA . GLN A 1 82 ? -13.276 -2.553 -6.872 1.00 83.69 82 GLN A CA 1
ATOM 645 C C . GLN A 1 82 ? -13.180 -2.100 -8.337 1.00 83.69 82 GLN A C 1
ATOM 647 O O . GLN A 1 82 ? -12.446 -2.693 -9.133 1.00 83.69 82 GLN A O 1
ATOM 652 N N . GLN A 1 83 ? -13.895 -1.034 -8.709 1.00 82.25 83 GLN A N 1
ATOM 653 C CA . GLN A 1 83 ? -13.776 -0.420 -10.034 1.00 82.25 83 GLN A CA 1
ATOM 654 C C . GLN A 1 83 ? -12.394 0.218 -10.215 1.00 82.25 83 GLN A C 1
ATOM 656 O O . GLN A 1 83 ? -11.733 -0.051 -11.222 1.00 82.25 83 GLN A O 1
ATOM 661 N N . LEU A 1 84 ? -11.916 0.965 -9.216 1.00 87.75 84 LEU A N 1
ATOM 662 C CA . LEU A 1 84 ? -10.573 1.551 -9.210 1.00 87.75 84 LEU A CA 1
ATOM 663 C C . LEU A 1 84 ? -9.474 0.486 -9.290 1.00 87.75 84 LEU A C 1
ATOM 665 O O . LEU A 1 84 ? -8.546 0.631 -10.085 1.00 87.75 84 LEU A O 1
ATOM 669 N N . LEU A 1 85 ? -9.609 -0.626 -8.561 1.00 90.25 85 LEU A N 1
ATOM 670 C CA . LEU A 1 85 ? -8.679 -1.753 -8.672 1.00 90.25 85 LEU A CA 1
ATOM 671 C C . LEU A 1 85 ? -8.676 -2.383 -10.067 1.00 90.25 85 LEU A C 1
ATOM 673 O O . LEU A 1 85 ? -7.618 -2.716 -10.601 1.00 90.25 85 LEU A O 1
ATOM 677 N N . SER A 1 86 ? -9.848 -2.527 -10.690 1.00 85.94 86 SER A N 1
ATOM 678 C CA . SER A 1 86 ? -9.922 -3.057 -12.054 1.00 85.94 86 SER A CA 1
ATOM 679 C C . SER A 1 86 ? -9.252 -2.131 -13.077 1.00 85.94 86 SER A C 1
ATOM 681 O O . SER A 1 86 ? -8.582 -2.614 -13.991 1.00 85.94 86 SER A O 1
ATOM 683 N N . LEU A 1 87 ? -9.364 -0.812 -12.883 1.00 84.00 87 LEU A N 1
ATOM 684 C CA . LEU A 1 87 ? -8.670 0.189 -13.690 1.00 84.00 87 LEU A CA 1
ATOM 685 C C . LEU A 1 87 ? -7.155 0.144 -13.456 1.00 84.00 87 LEU A C 1
ATOM 687 O O . LEU A 1 87 ? -6.395 0.138 -14.423 1.00 84.00 87 LEU A O 1
ATOM 691 N N . ALA A 1 88 ? -6.716 0.052 -12.198 1.00 90.50 88 ALA A N 1
ATOM 692 C CA . ALA A 1 88 ? -5.307 -0.097 -11.848 1.00 90.50 88 ALA A CA 1
ATOM 693 C C . ALA A 1 88 ? -4.695 -1.312 -12.560 1.00 90.50 88 ALA A C 1
ATOM 695 O O . ALA A 1 88 ? -3.701 -1.177 -13.272 1.00 90.50 88 ALA A O 1
ATOM 696 N N . ARG A 1 89 ? -5.370 -2.469 -12.507 1.00 92.19 89 ARG A N 1
ATOM 697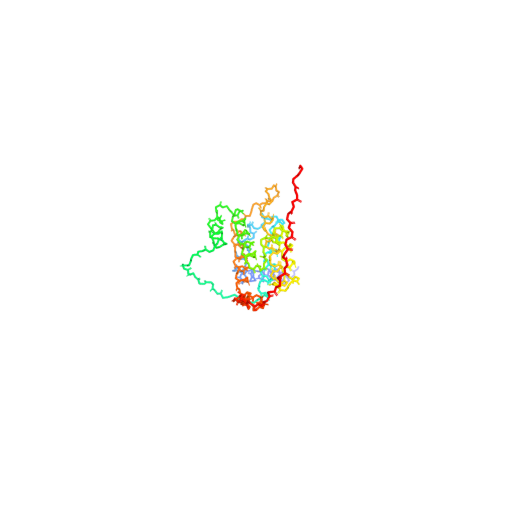 C CA . ARG A 1 89 ? -4.923 -3.703 -13.172 1.00 92.19 89 ARG A CA 1
ATOM 698 C C . ARG A 1 89 ? -4.743 -3.539 -14.684 1.00 92.19 89 ARG A C 1
ATOM 700 O O . ARG A 1 89 ? -3.766 -4.030 -15.244 1.00 92.19 89 ARG A O 1
ATOM 707 N N . ALA A 1 90 ? -5.644 -2.814 -15.348 1.00 87.25 90 ALA A N 1
ATOM 708 C CA . ALA A 1 90 ? -5.524 -2.523 -16.779 1.00 87.25 90 ALA A CA 1
ATOM 709 C C . ALA A 1 90 ? -4.322 -1.613 -17.106 1.00 87.25 90 ALA A C 1
ATOM 711 O O . ALA A 1 90 ? -3.779 -1.668 -18.211 1.00 87.25 90 ALA A O 1
ATOM 712 N N . LEU A 1 91 ? -3.888 -0.789 -16.150 1.00 87.19 91 LEU A N 1
ATOM 713 C CA . LEU A 1 91 ? -2.814 0.183 -16.323 1.00 87.19 91 LEU A CA 1
ATOM 714 C C . LEU A 1 91 ? -1.426 -0.356 -15.976 1.00 87.19 91 LEU A C 1
ATOM 716 O O . LEU A 1 91 ? -0.458 0.256 -16.412 1.00 87.19 91 LEU A O 1
ATOM 720 N N . VAL A 1 92 ? -1.295 -1.497 -15.290 1.00 91.38 92 VAL A N 1
ATOM 721 C CA . VAL A 1 92 ? 0.001 -2.067 -14.854 1.00 91.38 92 VAL A CA 1
ATOM 722 C C . VAL A 1 92 ? 1.060 -2.042 -15.963 1.00 91.38 92 VAL A C 1
ATOM 724 O O . VAL A 1 92 ? 2.177 -1.582 -15.745 1.00 91.38 92 VAL A O 1
ATOM 727 N N . ARG A 1 93 ? 0.711 -2.483 -17.179 1.00 87.69 93 ARG A N 1
ATOM 728 C CA . ARG A 1 93 ? 1.649 -2.537 -18.319 1.00 87.69 93 ARG A CA 1
ATOM 729 C C . ARG A 1 93 ? 1.707 -1.249 -19.143 1.00 87.69 93 ARG A C 1
ATOM 731 O O . ARG A 1 93 ? 2.712 -1.003 -19.800 1.00 87.69 93 ARG A O 1
ATOM 738 N N . LEU A 1 94 ? 0.630 -0.463 -19.146 1.00 85.44 94 LEU A N 1
ATOM 739 C CA . LEU A 1 94 ? 0.489 0.738 -19.981 1.00 85.44 94 LEU A CA 1
ATOM 740 C C . LEU A 1 94 ? 1.088 1.973 -19.304 1.00 85.44 94 LEU A C 1
ATOM 742 O O . LEU A 1 94 ? 1.751 2.788 -19.940 1.00 85.44 94 LEU A O 1
ATOM 746 N N . ASN A 1 95 ? 0.827 2.109 -18.009 1.00 88.81 95 ASN A N 1
ATOM 747 C CA . ASN A 1 95 ? 1.284 3.188 -17.156 1.00 88.81 95 ASN A CA 1
ATOM 748 C C . ASN A 1 95 ? 1.364 2.685 -15.696 1.00 88.81 95 ASN A C 1
ATOM 750 O O . ASN A 1 95 ? 0.412 2.867 -14.926 1.00 88.81 95 ASN A O 1
ATOM 754 N N . PRO A 1 96 ? 2.495 2.062 -15.303 1.00 89.50 96 PRO A N 1
ATOM 755 C CA . PRO A 1 96 ? 2.679 1.506 -13.961 1.00 89.50 96 PRO A CA 1
ATOM 756 C C . PRO A 1 96 ? 2.499 2.547 -12.850 1.00 89.50 96 PRO A C 1
ATOM 758 O O . PRO A 1 96 ? 1.970 2.252 -11.782 1.00 89.50 96 PRO A O 1
ATOM 761 N N . GLN A 1 97 ? 2.883 3.796 -13.120 1.00 90.38 97 GLN A N 1
ATOM 762 C CA . GLN A 1 97 ? 2.712 4.895 -12.179 1.00 90.38 97 GLN A CA 1
ATOM 763 C C . GLN A 1 97 ? 1.229 5.159 -11.912 1.00 90.38 97 GLN A C 1
ATOM 765 O O . GLN A 1 97 ? 0.806 5.158 -10.759 1.00 90.38 97 GLN A O 1
ATOM 770 N N . SER A 1 98 ? 0.420 5.325 -12.963 1.00 88.81 98 SER A N 1
ATOM 771 C CA . SER A 1 98 ? -1.027 5.497 -12.809 1.00 88.81 98 SER A CA 1
ATOM 772 C C . SER A 1 98 ? -1.689 4.281 -12.158 1.00 88.81 98 SER A C 1
ATOM 774 O O . SER A 1 98 ? -2.594 4.464 -11.351 1.00 88.81 98 SER A O 1
ATOM 776 N N . SER A 1 99 ? -1.219 3.059 -12.438 1.00 93.19 99 SER A N 1
ATOM 777 C CA . SER A 1 99 ? -1.696 1.848 -11.753 1.00 93.19 99 SER A CA 1
ATOM 778 C C . SER A 1 99 ? -1.559 1.961 -10.231 1.00 93.19 99 SER A C 1
ATOM 780 O O . SER A 1 99 ? -2.534 1.757 -9.512 1.00 93.19 99 SER A O 1
ATOM 782 N N . ILE A 1 100 ? -0.381 2.362 -9.738 1.00 92.44 100 ILE A N 1
ATOM 783 C CA . ILE A 1 100 ? -0.131 2.547 -8.300 1.00 92.44 100 ILE A CA 1
ATOM 784 C C . ILE A 1 100 ? -1.043 3.633 -7.714 1.00 92.44 100 ILE A C 1
ATOM 786 O O . ILE A 1 100 ? -1.596 3.452 -6.632 1.00 92.44 100 ILE A O 1
ATOM 790 N N . VAL A 1 101 ? -1.255 4.736 -8.439 1.00 91.25 101 VAL A N 1
ATOM 791 C CA . VAL A 1 101 ? -2.153 5.823 -8.012 1.00 91.25 101 VAL A CA 1
ATOM 792 C C . VAL A 1 101 ? -3.587 5.331 -7.813 1.00 91.25 101 VAL A C 1
ATOM 794 O O . VAL A 1 101 ? -4.183 5.589 -6.769 1.00 91.25 101 VAL A O 1
ATOM 797 N N . TYR A 1 102 ? -4.138 4.608 -8.788 1.00 92.25 102 TYR A N 1
ATOM 798 C CA . TYR A 1 102 ? -5.509 4.103 -8.700 1.00 92.25 102 TYR A CA 1
ATOM 799 C C . TYR A 1 102 ? -5.655 2.986 -7.663 1.00 92.25 102 TYR A C 1
ATOM 801 O O . TYR A 1 102 ? -6.657 2.948 -6.951 1.00 92.25 102 TYR A O 1
ATOM 809 N N . ALA A 1 103 ? -4.650 2.118 -7.523 1.00 93.81 103 ALA A N 1
ATOM 810 C CA . ALA A 1 103 ? -4.635 1.096 -6.481 1.00 93.81 103 ALA A CA 1
ATOM 811 C C . ALA A 1 103 ? -4.590 1.728 -5.077 1.00 93.81 103 ALA A C 1
ATOM 813 O O . ALA A 1 103 ? -5.342 1.326 -4.193 1.00 93.81 103 ALA A O 1
ATOM 814 N N . TRP A 1 104 ? -3.783 2.775 -4.879 1.00 95.19 104 TRP A N 1
ATOM 815 C CA . TRP A 1 104 ? -3.749 3.514 -3.616 1.00 95.19 104 TRP A CA 1
ATOM 816 C C . TRP A 1 104 ? -5.090 4.180 -3.302 1.00 95.19 104 TRP A C 1
ATOM 818 O O . TRP A 1 104 ? -5.564 4.123 -2.167 1.00 95.19 104 TRP A O 1
ATOM 828 N N . GLN A 1 105 ? -5.724 4.790 -4.306 1.00 92.69 105 GLN A N 1
ATOM 829 C CA . GLN A 1 105 ? -7.040 5.396 -4.139 1.00 92.69 105 GLN A CA 1
ATOM 830 C C . GLN A 1 105 ? -8.088 4.350 -3.734 1.00 92.69 105 GLN A C 1
ATOM 832 O O . GLN A 1 105 ? -8.853 4.596 -2.806 1.00 92.69 105 GLN A O 1
ATOM 837 N N . ALA A 1 106 ? -8.068 3.167 -4.355 1.00 92.44 106 ALA A N 1
ATOM 838 C CA . ALA A 1 106 ? -8.944 2.062 -3.975 1.00 92.44 106 ALA A CA 1
ATOM 839 C C . ALA A 1 106 ? -8.740 1.640 -2.509 1.00 92.44 106 ALA A C 1
ATOM 841 O O . ALA A 1 106 ? -9.715 1.497 -1.774 1.00 92.44 106 ALA A O 1
ATOM 842 N N . ALA A 1 107 ? -7.483 1.489 -2.068 1.00 92.88 107 ALA A N 1
ATOM 843 C CA . ALA A 1 107 ? -7.151 1.150 -0.682 1.00 92.88 107 ALA A CA 1
ATOM 844 C C . ALA A 1 107 ? -7.678 2.201 0.304 1.00 92.88 107 ALA A C 1
ATOM 846 O O . ALA A 1 107 ? -8.278 1.867 1.325 1.00 92.88 107 ALA A O 1
ATOM 847 N N . ARG A 1 108 ? -7.468 3.480 -0.021 1.00 92.69 108 ARG A N 1
ATOM 848 C CA . ARG A 1 108 ? -7.916 4.611 0.790 1.00 92.69 108 ARG A CA 1
ATOM 849 C C . ARG A 1 108 ? -9.436 4.639 0.930 1.00 92.69 108 ARG A C 1
ATOM 851 O O . ARG A 1 108 ? -9.929 4.751 2.045 1.00 92.69 108 ARG A O 1
ATOM 858 N N . GLU A 1 109 ? -10.162 4.553 -0.177 1.00 90.44 109 GLU A N 1
ATOM 859 C CA . GLU A 1 109 ? -11.624 4.625 -0.157 1.00 90.44 109 GLU A CA 1
AT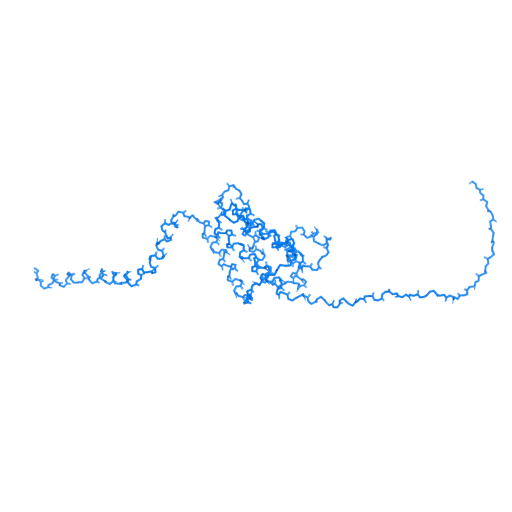OM 860 C C . GLU A 1 109 ? -12.244 3.426 0.558 1.00 90.44 109 GLU A C 1
ATOM 862 O O . GLU A 1 109 ? -13.204 3.582 1.305 1.00 90.44 109 GLU A O 1
ATOM 867 N N . ALA A 1 110 ? -11.678 2.230 0.382 1.00 90.94 110 ALA A N 1
ATOM 868 C CA . ALA A 1 110 ? -12.127 1.059 1.122 1.00 90.94 110 ALA A CA 1
ATOM 869 C C . ALA A 1 110 ? -11.870 1.194 2.627 1.00 90.94 110 ALA A C 1
ATOM 871 O O . ALA A 1 110 ? -12.715 0.810 3.430 1.00 90.94 110 ALA A O 1
ATOM 872 N N . PHE A 1 111 ? -10.728 1.769 3.013 1.00 91.12 111 PHE A N 1
ATOM 873 C CA . PHE A 1 111 ? -10.437 2.060 4.410 1.00 91.12 111 PHE A CA 1
ATOM 874 C C . PHE A 1 111 ? -11.417 3.083 4.993 1.00 91.12 111 PHE A C 1
ATOM 876 O O . PHE A 1 111 ? -11.966 2.842 6.061 1.00 91.12 111 PHE A O 1
ATOM 883 N N . GLU A 1 112 ? -11.676 4.189 4.289 1.00 89.69 112 GLU A N 1
ATOM 884 C CA . GLU A 1 112 ? -12.655 5.205 4.705 1.00 89.69 112 GLU A CA 1
ATOM 885 C C . GLU A 1 112 ? -14.060 4.599 4.849 1.00 89.69 112 GLU A C 1
ATOM 887 O O . GLU A 1 112 ? -14.702 4.797 5.877 1.00 89.69 112 GLU A O 1
ATOM 892 N N . ALA A 1 113 ? -14.496 3.780 3.888 1.00 87.81 113 ALA A N 1
ATOM 893 C CA . ALA A 1 113 ? -15.788 3.094 3.934 1.00 87.81 113 ALA A CA 1
ATOM 894 C C . ALA A 1 113 ? -15.907 2.067 5.076 1.00 87.81 113 ALA A C 1
ATOM 896 O O . ALA A 1 113 ? -17.017 1.736 5.488 1.00 87.81 113 ALA A O 1
ATOM 897 N N . HIS A 1 114 ? -14.782 1.552 5.581 1.00 86.19 114 HIS A N 1
ATOM 898 C CA . HIS A 1 114 ? -14.752 0.602 6.693 1.00 86.19 114 HIS A CA 1
ATOM 899 C C . HIS A 1 114 ? -14.813 1.291 8.068 1.00 86.19 114 HIS A C 1
ATOM 901 O O . HIS A 1 114 ? -15.068 0.642 9.083 1.00 86.19 114 HIS A O 1
ATOM 907 N N . LEU A 1 115 ? -14.583 2.605 8.139 1.00 86.12 115 LEU A N 1
ATOM 908 C CA . LEU A 1 115 ? -14.641 3.338 9.398 1.00 86.12 115 LEU A CA 1
ATOM 909 C C . LEU A 1 115 ? -16.078 3.798 9.695 1.00 86.12 115 LEU A C 1
ATOM 911 O O . LEU A 1 115 ? -16.677 4.485 8.872 1.00 86.12 115 LEU A O 1
ATOM 915 N N . PRO A 1 116 ? -16.628 3.524 10.895 1.00 84.38 116 PRO A N 1
ATOM 916 C CA . PRO A 1 116 ? -17.899 4.090 11.347 1.00 84.38 116 PRO A CA 1
ATOM 917 C C . PRO A 1 116 ? -17.717 5.554 11.790 1.00 84.38 116 PRO A C 1
ATOM 919 O O . PRO A 1 116 ? -17.962 5.904 12.945 1.00 84.38 116 PRO A O 1
ATOM 922 N N . MET A 1 117 ? -17.210 6.396 10.893 1.00 81.31 117 MET A N 1
ATOM 923 C CA . MET A 1 117 ? -17.074 7.842 11.069 1.00 81.31 117 MET A CA 1
ATOM 924 C C . MET A 1 117 ? -18.081 8.531 10.150 1.00 81.31 117 MET A C 1
ATOM 926 O O . MET A 1 117 ? -18.374 8.028 9.067 1.00 81.31 117 MET A O 1
ATOM 930 N N . ASP A 1 118 ? -18.644 9.650 10.595 1.00 83.00 118 ASP A N 1
ATOM 931 C CA . ASP A 1 118 ? -19.477 10.477 9.727 1.00 83.00 118 ASP A CA 1
ATOM 932 C C . ASP A 1 118 ? -18.614 11.337 8.789 1.00 83.00 118 ASP A C 1
ATOM 934 O O . ASP A 1 118 ? -17.401 11.485 8.969 1.00 83.00 118 ASP A O 1
ATOM 938 N N . ASP A 1 119 ? -19.250 11.893 7.757 1.00 79.25 119 ASP A N 1
ATOM 939 C CA . ASP A 1 119 ? -18.565 12.709 6.752 1.00 79.25 119 ASP A CA 1
ATOM 940 C C . ASP A 1 119 ? -17.867 13.926 7.382 1.00 79.25 119 ASP A C 1
ATOM 942 O O . ASP A 1 119 ? -16.809 14.343 6.914 1.00 79.25 119 ASP A O 1
ATOM 946 N N . GLU A 1 120 ? -18.425 14.483 8.461 1.00 80.25 120 GLU A N 1
ATOM 947 C CA . GLU A 1 120 ? -17.860 15.636 9.163 1.00 80.25 120 GLU A CA 1
ATOM 948 C C . GLU A 1 120 ? -16.542 15.267 9.861 1.00 80.25 120 GLU A C 1
ATOM 950 O O . GLU A 1 120 ? -15.528 15.936 9.648 1.00 80.25 120 GLU A O 1
ATOM 955 N N . GLU A 1 121 ? -16.499 14.144 10.584 1.00 78.75 121 GLU A N 1
ATOM 956 C CA . GLU A 1 121 ? -15.279 13.631 11.210 1.00 78.75 121 GLU A CA 1
ATOM 957 C C . GLU A 1 121 ? -14.210 13.251 10.166 1.00 78.75 121 GLU A C 1
ATOM 959 O O . GLU A 1 121 ? -13.022 13.552 10.343 1.00 78.75 121 GLU A O 1
ATOM 964 N N . LEU A 1 122 ? -14.605 12.644 9.041 1.00 76.81 122 LEU A N 1
ATOM 965 C CA . LEU A 1 122 ? -13.686 12.337 7.937 1.00 76.81 122 LEU A CA 1
ATOM 966 C C . LEU A 1 122 ? -13.079 13.616 7.330 1.00 76.81 122 LEU A C 1
ATOM 968 O O . LEU A 1 122 ? -11.868 13.684 7.077 1.00 76.81 122 LEU A O 1
ATOM 972 N N . ILE A 1 123 ? -13.894 14.661 7.149 1.00 78.88 123 ILE A N 1
ATOM 973 C CA . ILE A 1 123 ? -13.454 15.970 6.649 1.00 78.88 123 ILE A CA 1
ATOM 974 C C . ILE A 1 123 ? -12.505 16.651 7.639 1.00 78.88 123 ILE A C 1
ATOM 976 O O . ILE A 1 123 ? -11.506 17.238 7.209 1.00 78.88 123 ILE A O 1
ATOM 980 N N . GLU A 1 124 ? -12.769 16.578 8.944 1.00 79.12 124 GLU A N 1
ATOM 981 C CA . GLU A 1 124 ? -11.898 17.154 9.973 1.00 79.12 124 GLU A CA 1
ATOM 982 C C . GLU A 1 124 ? -10.522 16.488 10.000 1.00 79.12 124 GLU A C 1
ATOM 984 O O . GLU A 1 124 ? -9.483 17.156 10.110 1.00 79.12 124 GLU A O 1
ATOM 989 N N . LEU A 1 125 ? -10.493 15.161 9.870 1.00 80.56 125 LEU A N 1
ATOM 990 C CA . LEU A 1 125 ? -9.259 14.402 9.993 1.00 80.56 125 LEU A CA 1
ATOM 991 C C . LEU A 1 125 ? -8.326 14.610 8.794 1.00 80.56 125 LEU A C 1
ATOM 993 O O . LEU A 1 125 ? -7.122 14.466 8.999 1.00 80.56 125 LEU A O 1
ATOM 997 N N . ARG A 1 126 ? -8.826 15.056 7.622 1.00 76.81 126 ARG A N 1
ATOM 998 C CA . ARG A 1 126 ? -8.146 15.491 6.364 1.00 76.81 126 ARG A CA 1
ATOM 999 C C . ARG A 1 126 ? -7.067 14.577 5.766 1.00 76.81 126 ARG A C 1
ATOM 1001 O O . ARG A 1 126 ? -6.785 14.669 4.574 1.00 76.81 126 ARG A O 1
ATOM 1008 N N . THR A 1 127 ? -6.417 13.738 6.560 1.00 86.56 127 THR A N 1
ATOM 1009 C CA . THR A 1 127 ? -5.321 12.858 6.183 1.00 86.56 127 THR A CA 1
ATOM 1010 C C . THR A 1 127 ? -5.625 11.447 6.651 1.00 86.56 127 THR A C 1
ATOM 1012 O O . THR A 1 127 ? -6.060 11.209 7.780 1.00 86.56 127 THR A O 1
ATOM 1015 N N . ILE A 1 128 ? -5.333 10.491 5.776 1.00 87.25 128 ILE A N 1
ATOM 1016 C CA . ILE A 1 128 ? -5.581 9.068 6.013 1.00 87.25 128 ILE A CA 1
ATOM 1017 C C . ILE A 1 128 ? -4.897 8.559 7.290 1.00 87.25 128 ILE A C 1
ATOM 1019 O O . ILE A 1 128 ? -5.465 7.769 8.033 1.00 87.25 128 ILE A O 1
ATOM 1023 N N . MET A 1 129 ? -3.722 9.100 7.628 1.00 89.56 129 MET A N 1
ATOM 1024 C CA . MET A 1 129 ? -2.998 8.729 8.846 1.00 89.56 129 MET A CA 1
ATOM 1025 C C . MET A 1 129 ? -3.624 9.279 10.125 1.00 89.56 129 MET A C 1
ATOM 1027 O O . MET A 1 129 ? -3.542 8.633 11.169 1.00 89.56 129 MET A O 1
ATOM 1031 N N . ARG A 1 130 ? -4.257 10.457 10.077 1.00 90.12 130 ARG A N 1
ATOM 1032 C CA . ARG A 1 130 ? -5.025 10.968 11.220 1.00 90.12 130 ARG A CA 1
ATOM 1033 C C . ARG A 1 130 ? -6.270 10.120 11.442 1.00 90.12 130 ARG A C 1
ATOM 1035 O O . ARG A 1 130 ? -6.534 9.759 12.586 1.00 90.12 130 ARG A O 1
ATOM 1042 N N . MET A 1 131 ? -6.947 9.732 10.359 1.00 90.31 131 MET A N 1
ATOM 1043 C CA . MET A 1 131 ? -8.067 8.788 10.400 1.00 90.31 131 MET A CA 1
ATOM 1044 C C . MET A 1 131 ? -7.644 7.446 10.998 1.00 90.31 131 MET A C 1
ATOM 1046 O O . MET A 1 131 ? -8.241 6.999 11.971 1.00 90.31 131 MET A O 1
ATOM 1050 N N . ALA A 1 132 ? -6.547 6.858 10.519 1.00 88.94 132 ALA A N 1
ATOM 1051 C CA . ALA A 1 132 ? -6.031 5.595 11.039 1.00 88.94 132 ALA A CA 1
ATOM 1052 C C . ALA A 1 132 ? -5.621 5.671 12.514 1.00 88.94 132 ALA A C 1
ATOM 1054 O O . ALA A 1 132 ? -5.967 4.795 13.306 1.00 88.94 132 ALA A O 1
ATOM 1055 N N . LYS A 1 133 ? -4.945 6.751 12.921 1.00 91.00 133 LYS A N 1
ATOM 1056 C CA . LYS A 1 133 ? -4.597 6.970 14.328 1.00 91.00 133 LYS A CA 1
ATOM 1057 C C . LYS A 1 133 ? -5.850 7.054 15.202 1.00 91.00 133 LYS A C 1
ATOM 1059 O O . LYS A 1 133 ? -5.904 6.393 16.238 1.00 91.00 133 LYS A O 1
ATOM 1064 N N . ARG A 1 134 ? -6.857 7.820 14.773 1.00 89.19 134 ARG A N 1
ATOM 1065 C CA . ARG A 1 134 ? -8.128 7.973 15.490 1.00 89.19 134 ARG A CA 1
ATOM 1066 C C . ARG A 1 134 ? -8.900 6.657 15.562 1.00 89.19 134 ARG A C 1
ATOM 1068 O O . ARG A 1 134 ? -9.394 6.296 16.626 1.00 89.19 134 ARG A O 1
ATOM 1075 N N . ALA A 1 135 ? -8.955 5.918 14.458 1.00 89.25 135 ALA A N 1
ATOM 1076 C CA . ALA A 1 135 ? -9.574 4.603 14.387 1.00 89.25 135 ALA A CA 1
ATOM 1077 C C . ALA A 1 135 ? -8.911 3.618 15.359 1.00 89.25 135 ALA A C 1
ATOM 1079 O O . ALA A 1 135 ? -9.601 2.920 16.100 1.00 89.25 135 ALA A O 1
ATOM 1080 N N . ARG A 1 136 ? -7.576 3.625 15.437 1.00 90.44 136 ARG A N 1
ATOM 1081 C CA . ARG A 1 136 ? -6.8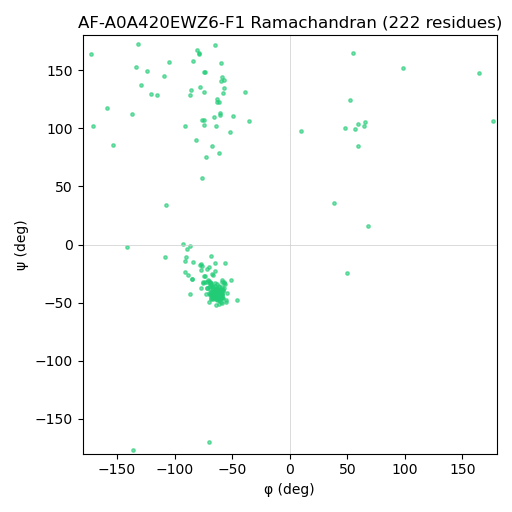19 2.805 16.390 1.00 90.44 136 ARG A CA 1
ATOM 1082 C C . ARG A 1 136 ? -7.085 3.205 17.841 1.00 90.44 136 ARG A C 1
ATOM 1084 O O . ARG A 1 136 ? -7.283 2.336 18.680 1.00 90.44 136 ARG A O 1
ATOM 1091 N N . GLU A 1 137 ? -7.106 4.502 18.151 1.00 89.50 137 GLU A N 1
ATOM 1092 C CA . GLU A 1 137 ? -7.444 5.005 19.497 1.00 89.50 137 GLU A CA 1
ATOM 1093 C C . GLU A 1 137 ? -8.847 4.570 19.946 1.00 89.50 137 GLU A C 1
ATOM 1095 O O . GLU A 1 137 ? -9.073 4.361 21.135 1.00 89.50 137 GLU A O 1
ATOM 1100 N N . ARG A 1 138 ? -9.771 4.395 18.995 1.00 88.06 138 ARG A N 1
ATOM 1101 C CA . ARG A 1 138 ? -11.127 3.876 19.222 1.00 88.06 138 ARG A CA 1
ATOM 1102 C C . ARG A 1 138 ? -11.223 2.345 19.186 1.00 88.06 138 ARG A C 1
ATOM 1104 O O . ARG A 1 138 ? -12.312 1.814 19.362 1.00 88.06 138 ARG A O 1
ATOM 1111 N N . GLY A 1 139 ? -10.120 1.637 18.941 1.00 88.06 139 GLY A N 1
ATOM 1112 C CA . GLY A 1 139 ? -10.106 0.177 18.806 1.00 88.06 139 GLY A CA 1
ATOM 1113 C C . GLY A 1 139 ? -10.824 -0.354 17.560 1.00 88.06 139 GLY A C 1
ATOM 1114 O O . GLY A 1 139 ? -11.127 -1.540 17.506 1.00 88.06 139 GLY A O 1
ATOM 1115 N N . LEU A 1 140 ? -11.094 0.503 16.568 1.00 87.38 140 LEU A N 1
ATOM 1116 C CA . LEU A 1 140 ? -11.769 0.135 15.316 1.00 87.38 140 LEU A CA 1
ATOM 1117 C C . LEU A 1 140 ? -10.853 -0.649 14.375 1.00 87.38 140 LEU A C 1
ATOM 1119 O O . LEU A 1 140 ? -11.319 -1.442 13.568 1.00 87.38 140 LEU A O 1
ATOM 1123 N N . ILE A 1 141 ? -9.545 -0.422 14.484 1.00 87.50 141 ILE A N 1
ATOM 1124 C CA . ILE A 1 141 ? -8.527 -1.142 13.724 1.00 87.50 141 ILE A CA 1
ATOM 1125 C C . ILE A 1 141 ? -7.398 -1.576 14.648 1.00 87.50 141 ILE A C 1
ATOM 1127 O O . ILE A 1 141 ? -7.106 -0.920 15.655 1.00 87.50 141 ILE A O 1
ATOM 1131 N N . LYS A 1 142 ? -6.732 -2.667 14.276 1.00 87.12 142 LYS A N 1
ATOM 1132 C CA . LYS A 1 142 ? -5.540 -3.138 14.979 1.00 87.12 142 LYS A CA 1
ATOM 1133 C C . LYS A 1 142 ? -4.299 -2.351 14.546 1.00 87.12 142 LYS A C 1
ATOM 1135 O O . LYS A 1 142 ? -4.316 -1.601 13.565 1.00 87.12 142 LYS A O 1
ATOM 1140 N N . PHE A 1 143 ? -3.210 -2.513 15.293 1.00 84.81 143 PHE A N 1
ATOM 1141 C CA . PHE A 1 143 ? -1.936 -1.858 14.991 1.00 84.81 143 PHE A CA 1
ATOM 1142 C C . PHE A 1 143 ? -1.381 -2.296 13.627 1.00 84.81 143 PHE A C 1
ATOM 1144 O O . PHE A 1 143 ? -0.860 -1.475 12.876 1.00 84.81 143 PHE A O 1
ATOM 1151 N N . GLU A 1 144 ? -1.570 -3.565 13.282 1.00 84.38 144 GLU A N 1
ATOM 1152 C CA . GLU A 1 144 ? -1.129 -4.197 12.043 1.00 84.38 144 GLU A CA 1
ATOM 1153 C C . GLU A 1 144 ? -1.803 -3.548 10.828 1.00 84.38 144 GLU A C 1
ATOM 1155 O O . GLU A 1 144 ? -1.124 -3.150 9.885 1.00 84.38 144 GLU A O 1
ATOM 1160 N N . THR A 1 145 ? -3.121 -3.324 10.884 1.00 85.25 145 THR A N 1
ATOM 1161 C CA . THR A 1 145 ? -3.880 -2.643 9.820 1.00 85.25 145 THR A CA 1
ATOM 1162 C C . THR A 1 145 ? -3.368 -1.221 9.583 1.00 85.25 145 THR A C 1
ATOM 1164 O O . THR A 1 145 ? -3.204 -0.801 8.438 1.00 85.25 145 THR A O 1
ATOM 1167 N N . MET A 1 146 ? -3.071 -0.481 10.660 1.00 87.62 146 MET A N 1
ATOM 1168 C CA . MET A 1 146 ? -2.481 0.858 10.560 1.00 87.62 146 MET A CA 1
ATOM 1169 C C . MET A 1 146 ? -1.079 0.811 9.935 1.00 87.62 146 MET A C 1
ATOM 1171 O O . MET A 1 146 ? -0.753 1.667 9.115 1.00 87.62 146 MET A O 1
ATOM 1175 N N . SER A 1 147 ? -0.265 -0.183 10.301 1.00 86.62 147 SER A N 1
ATOM 1176 C CA . SER A 1 147 ? 1.094 -0.345 9.781 1.00 86.62 147 SER A CA 1
ATOM 1177 C C . SER A 1 147 ? 1.105 -0.658 8.280 1.00 86.62 147 SER A C 1
ATOM 1179 O O . SER A 1 147 ? 1.845 -0.013 7.538 1.00 86.62 147 SER A O 1
ATOM 1181 N N . VAL A 1 148 ? 0.234 -1.560 7.811 1.00 88.38 148 VAL A N 1
ATOM 1182 C CA . VAL A 1 148 ? 0.091 -1.870 6.376 1.00 88.38 148 VAL A CA 1
ATOM 1183 C C . VAL A 1 148 ? -0.353 -0.631 5.593 1.00 88.38 148 VAL A C 1
ATOM 1185 O O . VAL A 1 148 ? 0.223 -0.309 4.554 1.00 88.38 148 VAL A O 1
ATOM 1188 N N . LEU A 1 149 ? -1.328 0.120 6.110 1.00 90.19 149 LEU A N 1
ATOM 1189 C CA . LEU A 1 149 ? -1.801 1.352 5.476 1.00 90.19 149 LEU A CA 1
ATOM 1190 C C . LEU A 1 149 ? -0.690 2.412 5.355 1.00 90.19 149 LEU A C 1
ATOM 1192 O O . LEU A 1 149 ? -0.568 3.070 4.320 1.00 90.19 149 LEU A O 1
ATOM 1196 N N . GLU A 1 150 ? 0.146 2.561 6.385 1.00 90.06 150 GLU A N 1
ATOM 1197 C CA . GLU A 1 150 ? 1.300 3.465 6.366 1.00 90.06 150 GLU A CA 1
ATOM 1198 C C . GLU A 1 150 ? 2.334 3.056 5.305 1.00 90.06 150 GLU A C 1
ATOM 1200 O O . GLU A 1 150 ? 2.841 3.904 4.563 1.00 90.06 150 GLU A O 1
ATOM 1205 N N . GLN A 1 151 ? 2.615 1.758 5.185 1.00 89.00 151 GLN A N 1
ATOM 1206 C CA . GLN A 1 151 ? 3.525 1.226 4.171 1.00 89.00 151 GLN A CA 1
ATOM 1207 C C . GLN A 1 151 ? 2.984 1.447 2.752 1.00 89.00 151 GLN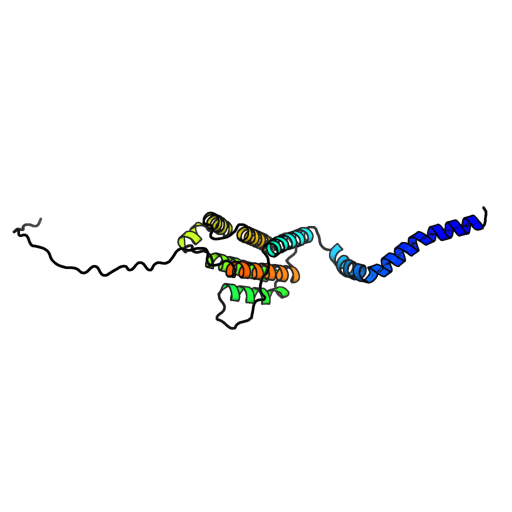 A C 1
ATOM 1209 O O . GLN A 1 151 ? 3.713 1.945 1.890 1.00 89.00 151 GLN A O 1
ATOM 1214 N N . LEU A 1 152 ? 1.695 1.177 2.517 1.00 89.81 152 LEU A N 1
ATOM 1215 C CA . LEU A 1 152 ? 1.030 1.444 1.236 1.00 89.81 152 LEU A CA 1
ATOM 1216 C C . LEU A 1 152 ? 1.068 2.932 0.863 1.00 89.81 152 LEU A C 1
ATOM 1218 O O . LEU A 1 152 ? 1.292 3.273 -0.304 1.00 89.81 152 LEU A O 1
ATOM 1222 N N . MET A 1 153 ? 0.896 3.823 1.846 1.00 90.62 153 MET A N 1
ATOM 1223 C CA . MET A 1 153 ? 1.021 5.269 1.658 1.00 90.62 153 MET A CA 1
ATOM 1224 C C . MET A 1 153 ? 2.454 5.662 1.284 1.00 90.62 153 MET A C 1
ATOM 1226 O O . MET A 1 153 ? 2.672 6.497 0.405 1.00 90.62 153 MET A O 1
ATOM 1230 N N . ARG A 1 154 ? 3.456 5.071 1.939 1.00 89.44 154 ARG A N 1
ATOM 1231 C CA . ARG A 1 154 ? 4.867 5.349 1.650 1.00 89.44 154 ARG A CA 1
ATOM 1232 C C . ARG A 1 154 ? 5.238 4.901 0.235 1.00 89.44 154 ARG A C 1
ATOM 1234 O O . ARG A 1 154 ? 5.859 5.675 -0.493 1.00 89.44 154 ARG A O 1
ATOM 1241 N N . LEU A 1 155 ? 4.820 3.700 -0.165 1.00 86.00 155 LEU A N 1
ATOM 1242 C CA . LEU A 1 155 ? 5.051 3.147 -1.504 1.00 86.00 155 LEU A CA 1
ATOM 1243 C C . LEU A 1 155 ? 4.362 3.977 -2.600 1.00 86.00 155 LEU A C 1
ATOM 1245 O O . LEU A 1 155 ? 5.003 4.324 -3.593 1.00 86.00 155 LEU A O 1
ATOM 1249 N N . SER A 1 156 ? 3.106 4.390 -2.402 1.00 86.12 156 SER A N 1
ATOM 1250 C CA . SER A 1 156 ? 2.427 5.276 -3.362 1.00 86.12 156 SER A CA 1
ATOM 1251 C C . SER A 1 156 ? 3.101 6.645 -3.446 1.00 86.12 156 SER A C 1
ATOM 1253 O O . SER A 1 156 ? 3.327 7.157 -4.541 1.00 86.12 156 SER A O 1
ATOM 1255 N N . THR A 1 157 ? 3.530 7.209 -2.312 1.00 86.56 157 THR A N 1
ATOM 1256 C CA . THR A 1 157 ? 4.290 8.471 -2.262 1.00 86.56 157 THR A CA 1
ATOM 1257 C C . THR A 1 157 ? 5.571 8.404 -3.092 1.00 86.56 157 THR A C 1
ATOM 1259 O O . THR A 1 157 ? 5.926 9.387 -3.742 1.00 86.56 157 THR A O 1
ATOM 1262 N N . ILE A 1 158 ? 6.263 7.261 -3.111 1.00 81.81 158 ILE A N 1
ATOM 1263 C CA . ILE A 1 158 ? 7.441 7.056 -3.965 1.00 81.81 158 ILE A CA 1
ATOM 1264 C C . ILE A 1 158 ? 7.046 7.118 -5.446 1.00 81.81 158 ILE A C 1
ATOM 1266 O O . ILE A 1 158 ? 7.731 7.788 -6.217 1.00 81.81 158 ILE A O 1
ATOM 1270 N N . ALA A 1 159 ? 5.925 6.503 -5.832 1.00 80.38 159 ALA A N 1
ATOM 1271 C CA . ALA A 1 159 ? 5.422 6.536 -7.206 1.00 80.38 159 ALA A CA 1
ATOM 1272 C C . ALA A 1 159 ? 4.937 7.931 -7.658 1.00 80.38 159 ALA A C 1
ATOM 1274 O O . ALA A 1 159 ? 4.964 8.232 -8.852 1.00 80.38 159 ALA A O 1
ATOM 1275 N N . TYR A 1 160 ? 4.522 8.807 -6.735 1.00 76.75 160 TYR A N 1
ATOM 1276 C CA . TYR A 1 160 ? 4.106 10.179 -7.059 1.00 76.75 160 TYR A CA 1
ATOM 1277 C C . TYR A 1 160 ? 5.265 11.140 -7.360 1.00 76.75 160 TYR A C 1
ATOM 1279 O O . TYR A 1 160 ? 5.027 12.190 -7.954 1.00 76.75 160 TYR A O 1
ATOM 1287 N N . ARG A 1 161 ? 6.509 10.841 -6.963 1.00 77.44 161 ARG A N 1
ATOM 1288 C CA . ARG A 1 161 ? 7.636 11.768 -7.175 1.00 77.44 161 ARG A CA 1
ATOM 1289 C C . ARG A 1 161 ? 8.065 11.764 -8.644 1.00 77.44 161 ARG A C 1
ATOM 1291 O O . ARG A 1 161 ? 8.747 10.846 -9.087 1.00 77.44 161 ARG A O 1
ATOM 1298 N N . VAL A 1 162 ? 7.666 12.805 -9.375 1.00 60.91 162 VAL A N 1
ATOM 1299 C CA . VAL A 1 162 ? 7.854 12.940 -10.831 1.00 60.91 162 VAL A CA 1
ATOM 1300 C C . VAL A 1 162 ? 9.306 13.243 -11.223 1.00 60.91 162 VAL A C 1
ATOM 1302 O O . VAL A 1 162 ? 9.732 12.850 -1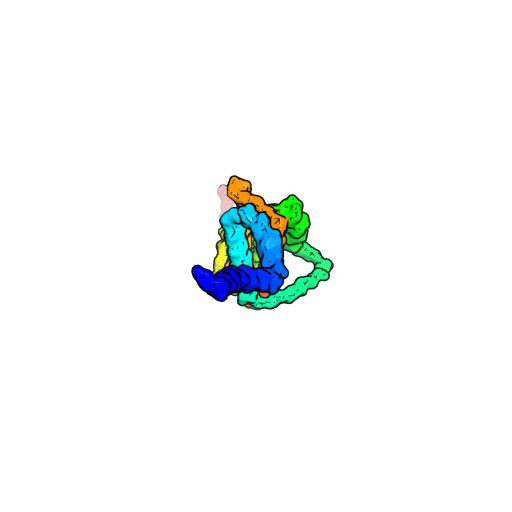2.308 1.00 60.91 162 VAL A O 1
ATOM 1305 N N . ASP A 1 163 ? 10.088 13.871 -10.341 1.00 60.56 163 ASP A N 1
ATOM 1306 C CA . ASP A 1 163 ? 11.211 14.688 -10.824 1.00 60.56 163 ASP A CA 1
ATOM 1307 C C . ASP A 1 163 ? 12.618 14.113 -10.577 1.00 60.56 163 ASP A C 1
ATOM 1309 O O . ASP A 1 163 ? 13.579 14.602 -11.161 1.00 60.56 163 ASP A O 1
ATOM 1313 N N . GLU A 1 164 ? 12.784 13.058 -9.768 1.00 58.25 164 GLU A N 1
ATOM 1314 C CA . GLU A 1 164 ? 14.135 12.620 -9.344 1.00 58.25 164 GLU A CA 1
ATOM 1315 C C . GLU A 1 164 ? 14.347 11.099 -9.266 1.00 58.25 164 GLU A C 1
ATOM 1317 O O . GLU A 1 164 ? 15.451 10.642 -8.962 1.00 58.25 164 GLU A O 1
ATOM 1322 N N . ARG A 1 165 ? 13.321 10.279 -9.530 1.00 64.94 165 ARG A N 1
ATOM 1323 C CA . ARG A 1 165 ? 13.404 8.816 -9.382 1.00 64.94 165 ARG A CA 1
ATOM 1324 C C . ARG A 1 165 ? 13.041 8.083 -10.674 1.00 64.94 165 ARG A C 1
ATOM 1326 O O . ARG A 1 165 ? 12.226 8.579 -11.452 1.00 64.94 165 ARG A O 1
ATOM 1333 N N . PRO A 1 166 ? 13.628 6.895 -10.919 1.00 70.81 166 PRO A N 1
ATOM 1334 C CA . PRO A 1 166 ? 13.176 6.038 -12.004 1.00 70.81 166 PRO A CA 1
ATOM 1335 C C . PRO A 1 166 ? 11.691 5.724 -11.813 1.00 70.81 166 PRO A C 1
ATOM 1337 O O . PRO A 1 166 ? 11.247 5.417 -10.705 1.00 70.81 166 PRO A O 1
ATOM 1340 N N . LYS A 1 167 ? 10.927 5.834 -12.902 1.00 81.50 167 LYS A N 1
ATOM 1341 C CA . LYS A 1 167 ? 9.498 5.515 -12.906 1.00 81.50 167 LYS A CA 1
ATOM 1342 C C . LYS A 1 167 ? 9.294 4.055 -12.482 1.00 81.50 167 LYS A C 1
ATOM 1344 O O . LYS A 1 167 ? 10.115 3.217 -12.865 1.00 81.50 167 LYS A O 1
ATOM 1349 N N . PRO A 1 168 ? 8.217 3.745 -11.741 1.00 85.88 168 PRO A N 1
ATOM 1350 C CA . PRO A 1 168 ? 7.928 2.377 -11.336 1.00 85.88 168 PRO A CA 1
ATOM 1351 C C . PRO A 1 168 ? 7.810 1.458 -12.557 1.00 85.88 168 PRO A C 1
ATOM 1353 O O . PRO A 1 168 ? 7.277 1.855 -13.599 1.00 85.88 168 PRO A O 1
ATOM 1356 N N . THR A 1 169 ? 8.326 0.237 -12.437 1.00 90.19 169 THR A N 1
ATOM 1357 C CA . THR A 1 169 ? 8.189 -0.796 -13.470 1.00 90.19 169 THR A CA 1
ATOM 1358 C C . THR A 1 169 ? 6.806 -1.446 -13.403 1.00 90.19 169 THR A C 1
ATOM 1360 O O . THR A 1 169 ? 6.089 -1.318 -12.411 1.00 90.19 169 THR A O 1
ATOM 1363 N N . ALA A 1 170 ? 6.421 -2.163 -14.463 1.00 88.56 170 ALA A N 1
ATOM 1364 C CA . ALA A 1 170 ? 5.175 -2.933 -14.467 1.00 88.56 170 ALA A CA 1
ATOM 1365 C C . ALA A 1 170 ? 5.146 -3.985 -13.344 1.00 88.56 170 ALA A C 1
ATOM 1367 O O . ALA A 1 170 ? 4.120 -4.145 -12.703 1.00 88.56 170 ALA A O 1
ATOM 1368 N N . GLU A 1 171 ? 6.282 -4.630 -13.070 1.00 88.44 171 GLU A N 1
ATOM 1369 C CA . GLU A 1 171 ? 6.440 -5.590 -11.968 1.00 88.44 171 GLU A CA 1
ATOM 1370 C C . GLU A 1 171 ? 6.187 -4.923 -10.609 1.00 88.44 171 GLU A C 1
ATOM 1372 O O . GLU A 1 171 ? 5.340 -5.372 -9.852 1.00 88.44 171 GLU A O 1
ATOM 1377 N N . GLN A 1 172 ? 6.789 -3.756 -10.355 1.00 87.25 172 GLN A N 1
ATOM 1378 C CA . GLN A 1 172 ? 6.563 -3.012 -9.109 1.00 87.25 172 GLN A CA 1
ATOM 1379 C C . GLN A 1 172 ? 5.109 -2.553 -8.937 1.00 87.25 172 GLN A C 1
ATOM 1381 O O . GLN A 1 172 ? 4.605 -2.470 -7.817 1.00 87.25 172 GLN A O 1
ATOM 1386 N N . ALA A 1 173 ? 4.431 -2.217 -10.036 1.00 90.00 173 ALA A N 1
ATOM 1387 C CA . ALA A 1 173 ? 3.013 -1.878 -10.002 1.00 90.00 173 ALA A CA 1
ATOM 1388 C C . ALA A 1 173 ? 2.120 -3.106 -9.764 1.00 90.00 173 ALA A C 1
ATOM 1390 O O . ALA A 1 173 ? 1.077 -2.963 -9.130 1.00 90.00 173 ALA A O 1
ATOM 1391 N N . GLU A 1 174 ? 2.518 -4.281 -10.253 1.00 90.00 174 GLU A N 1
ATOM 1392 C CA . GLU A 1 174 ? 1.850 -5.562 -10.002 1.00 90.00 174 GLU A CA 1
ATOM 1393 C C . GLU A 1 174 ? 2.007 -5.980 -8.532 1.00 90.00 174 GLU A C 1
ATOM 1395 O O . GLU A 1 174 ? 1.007 -6.250 -7.869 1.00 90.00 174 GLU A O 1
ATOM 1400 N N . ASP A 1 175 ? 3.218 -5.879 -7.976 1.00 86.38 175 ASP A N 1
ATOM 1401 C CA . ASP A 1 175 ? 3.483 -6.113 -6.550 1.00 86.38 175 ASP A CA 1
ATOM 1402 C C . ASP A 1 175 ? 2.646 -5.185 -5.664 1.00 86.38 175 ASP A C 1
ATOM 1404 O O . ASP A 1 175 ? 1.997 -5.617 -4.710 1.00 86.38 175 ASP A O 1
ATOM 1408 N N . TYR A 1 176 ? 2.607 -3.891 -6.000 1.00 90.19 176 TYR A N 1
ATOM 1409 C CA . TYR A 1 176 ? 1.802 -2.922 -5.263 1.00 90.19 176 TYR A CA 1
ATOM 1410 C C . TYR A 1 176 ? 0.305 -3.255 -5.315 1.00 90.19 176 TYR A C 1
ATOM 1412 O O . TYR A 1 176 ? -0.397 -3.119 -4.313 1.00 90.19 176 TYR A O 1
ATOM 1420 N N . LEU A 1 177 ? -0.190 -3.707 -6.470 1.00 90.38 177 LEU A N 1
ATOM 1421 C CA . LEU A 1 177 ? -1.582 -4.115 -6.635 1.00 90.38 177 LEU A CA 1
ATOM 1422 C C . LEU A 1 177 ? -1.917 -5.311 -5.733 1.00 90.38 177 LEU A C 1
ATOM 1424 O O . LEU A 1 177 ? -2.946 -5.284 -5.063 1.00 90.38 177 LEU A O 1
ATOM 1428 N N . HIS A 1 178 ? -1.028 -6.302 -5.642 1.00 89.81 178 HIS A N 1
ATOM 1429 C CA . HIS A 1 178 ? -1.196 -7.438 -4.734 1.00 89.81 178 HIS A CA 1
ATOM 1430 C C . HIS A 1 178 ? -1.207 -7.027 -3.258 1.00 89.81 178 HIS A C 1
ATOM 1432 O O . HIS A 1 178 ? -2.032 -7.526 -2.492 1.00 89.81 178 HIS A O 1
ATOM 1438 N N . LEU A 1 179 ? -0.352 -6.080 -2.855 1.00 89.31 179 LEU A N 1
ATOM 1439 C CA . LEU A 1 179 ? -0.368 -5.542 -1.490 1.00 89.31 179 LEU A CA 1
ATOM 1440 C C . LEU A 1 179 ? -1.696 -4.838 -1.171 1.00 89.31 179 LEU A C 1
ATOM 1442 O O . LEU A 1 179 ? -2.239 -5.002 -0.078 1.00 89.31 179 LEU A O 1
ATOM 1446 N N . VAL A 1 180 ? -2.247 -4.082 -2.126 1.00 90.75 180 VAL A N 1
ATOM 1447 C CA . VAL A 1 180 ? -3.560 -3.443 -1.968 1.00 90.75 180 VAL A CA 1
ATOM 1448 C C . VAL A 1 180 ? -4.678 -4.481 -1.880 1.00 90.75 180 VAL A C 1
ATOM 1450 O O . VAL A 1 180 ? -5.531 -4.367 -1.005 1.00 90.75 180 VAL A O 1
ATOM 1453 N N . GLU A 1 181 ? -4.683 -5.501 -2.737 1.00 89.38 181 GLU A N 1
ATOM 1454 C CA . GLU A 1 181 ? -5.676 -6.583 -2.691 1.00 89.38 181 GLU A CA 1
ATOM 1455 C C . GLU A 1 181 ? -5.652 -7.323 -1.348 1.00 89.38 181 GLU A C 1
ATOM 1457 O O . GLU A 1 181 ? -6.705 -7.560 -0.756 1.00 89.38 181 GLU A O 1
ATOM 1462 N N . ALA A 1 182 ? -4.458 -7.627 -0.832 1.00 87.06 182 ALA A N 1
ATOM 1463 C CA . ALA A 1 182 ? -4.293 -8.236 0.483 1.00 87.06 182 ALA A CA 1
ATOM 1464 C C . ALA A 1 182 ? -4.821 -7.327 1.604 1.00 87.06 182 ALA A C 1
ATOM 1466 O O . ALA A 1 182 ? -5.505 -7.799 2.511 1.00 87.06 182 ALA A O 1
ATOM 1467 N N . PHE A 1 183 ? -4.559 -6.018 1.526 1.00 89.25 183 PHE A N 1
ATOM 1468 C CA . PHE A 1 183 ? -5.089 -5.045 2.479 1.00 89.25 183 PHE A CA 1
ATOM 1469 C C . PHE A 1 183 ? -6.620 -4.947 2.434 1.00 89.25 183 PHE A C 1
ATOM 1471 O O . PHE A 1 183 ? -7.252 -4.896 3.486 1.00 89.25 183 PHE A O 1
ATOM 1478 N N . LEU A 1 184 ? -7.236 -4.976 1.250 1.00 88.38 184 LEU A N 1
ATOM 1479 C CA . LEU A 1 184 ? -8.697 -5.023 1.143 1.00 88.38 184 LEU A CA 1
ATOM 1480 C C . LEU A 1 184 ? -9.268 -6.298 1.766 1.00 88.38 184 LEU A C 1
ATOM 1482 O O . LEU A 1 184 ? -10.223 -6.221 2.534 1.00 88.38 184 LEU A O 1
ATOM 1486 N N . GLY A 1 185 ? -8.639 -7.448 1.509 1.00 84.75 185 GLY A N 1
ATOM 1487 C CA . GLY A 1 185 ? -9.007 -8.706 2.157 1.00 84.75 185 GLY A CA 1
ATOM 1488 C C . GLY A 1 185 ? -8.887 -8.639 3.683 1.00 84.75 185 GLY A C 1
ATOM 1489 O O . GLY A 1 185 ? -9.739 -9.173 4.386 1.00 84.75 185 GLY A O 1
ATOM 1490 N N . LEU A 1 186 ? -7.878 -7.934 4.209 1.00 86.38 186 LEU A N 1
ATOM 1491 C CA . LEU A 1 186 ? -7.717 -7.696 5.648 1.00 86.38 186 LEU A CA 1
ATOM 1492 C C . LEU A 1 186 ? -8.860 -6.847 6.226 1.00 86.38 186 LEU A C 1
ATOM 1494 O O . LEU A 1 186 ? -9.323 -7.135 7.327 1.00 86.38 186 LEU A O 1
ATOM 1498 N N . LEU A 1 187 ? -9.309 -5.815 5.506 1.00 85.56 187 LEU A N 1
ATOM 1499 C CA . LEU A 1 187 ? -10.441 -4.984 5.928 1.00 85.56 187 LEU A CA 1
ATOM 1500 C C . LEU A 1 187 ? -11.759 -5.763 5.899 1.00 85.56 187 LEU A C 1
ATOM 1502 O O . LEU A 1 187 ? -12.559 -5.631 6.814 1.00 85.56 187 LEU A O 1
ATOM 1506 N N . GLU A 1 188 ? -11.982 -6.604 4.892 1.00 83.50 188 GLU A N 1
ATOM 1507 C CA . GLU A 1 188 ? -13.180 -7.453 4.818 1.00 83.50 188 GLU A CA 1
ATOM 1508 C C . GLU A 1 188 ? -13.180 -8.558 5.887 1.00 83.50 188 GLU A C 1
ATOM 1510 O O . GLU A 1 188 ? -14.230 -8.907 6.425 1.00 83.50 188 GLU A O 1
ATOM 1515 N N . ALA A 1 189 ? -12.005 -9.108 6.209 1.00 75.06 189 ALA A N 1
ATOM 1516 C CA . ALA A 1 189 ? -11.843 -10.141 7.229 1.00 75.06 189 ALA A CA 1
ATOM 1517 C C . ALA A 1 189 ? -11.864 -9.590 8.662 1.00 75.06 189 ALA A C 1
ATOM 1519 O O . ALA A 1 189 ? -12.056 -10.363 9.605 1.00 75.06 189 ALA A O 1
ATOM 1520 N N . ALA A 1 190 ? -11.655 -8.283 8.849 1.00 66.69 190 ALA A N 1
ATOM 1521 C CA . ALA A 1 190 ? -11.846 -7.642 10.137 1.00 66.69 190 ALA A CA 1
ATOM 1522 C C . ALA A 1 190 ? -13.348 -7.716 10.470 1.00 66.69 190 ALA A C 1
ATOM 1524 O O . ALA A 1 190 ? -14.149 -7.067 9.796 1.00 66.69 190 ALA A O 1
ATOM 1525 N N . PRO A 1 191 ? -13.761 -8.530 11.465 1.00 52.78 191 PRO A N 1
ATOM 1526 C CA . PRO A 1 191 ? -15.165 -8.605 11.837 1.00 52.78 191 PRO A CA 1
ATOM 1527 C C . PRO A 1 191 ? -15.601 -7.198 12.218 1.00 52.78 191 PRO A C 1
ATOM 1529 O O . PRO A 1 191 ? -14.883 -6.565 12.996 1.00 52.78 191 PRO A O 1
ATOM 1532 N N . GLU A 1 192 ? -16.724 -6.733 11.652 1.00 51.38 192 GLU A N 1
ATOM 1533 C CA . GLU A 1 192 ? -17.332 -5.434 11.955 1.00 51.38 192 GLU A CA 1
ATOM 1534 C C . GLU A 1 192 ? -17.126 -5.137 13.434 1.00 51.38 192 GLU A C 1
ATOM 1536 O O . GLU A 1 192 ? -17.657 -5.836 14.303 1.00 51.38 192 GLU A O 1
ATOM 1541 N N . GLY A 1 193 ? -16.216 -4.207 13.716 1.00 46.06 193 GLY A N 1
ATOM 1542 C CA . GLY A 1 193 ? -15.668 -4.076 15.048 1.00 46.06 193 GLY A CA 1
ATOM 1543 C C . GLY A 1 193 ? -16.776 -3.685 15.998 1.00 46.06 193 GLY A C 1
ATOM 1544 O O . GLY A 1 193 ? -17.133 -2.520 16.002 1.00 46.06 193 GLY A O 1
ATOM 1545 N N . ASN A 1 194 ? -17.290 -4.647 16.774 1.00 42.78 194 ASN A N 1
ATOM 1546 C CA . ASN A 1 194 ? -17.855 -4.505 18.118 1.00 42.78 194 ASN A CA 1
ATOM 1547 C C . ASN A 1 194 ? -18.693 -3.224 18.333 1.00 42.78 194 ASN A C 1
ATOM 1549 O O . ASN A 1 194 ? -18.654 -2.600 19.395 1.00 42.78 194 ASN A O 1
ATOM 1553 N N . GLY A 1 195 ? -19.411 -2.806 17.289 1.00 43.38 195 GLY A N 1
ATOM 1554 C CA . GLY A 1 195 ? -20.267 -1.642 17.255 1.00 43.38 195 GLY A CA 1
ATOM 1555 C C . GLY A 1 195 ? -21.543 -2.098 17.902 1.00 43.38 195 GLY A C 1
ATOM 1556 O O . GLY A 1 195 ? -22.392 -2.690 17.238 1.00 43.38 195 GLY A O 1
ATOM 1557 N N . GLY A 1 196 ? -21.589 -1.930 19.225 1.00 38.50 196 GLY A N 1
ATOM 1558 C CA . GLY A 1 196 ? -22.708 -2.321 20.059 1.00 38.50 196 GLY A CA 1
ATOM 1559 C C . GLY A 1 196 ? -24.020 -2.039 19.350 1.00 38.50 196 GLY A C 1
ATOM 1560 O O . GLY A 1 196 ? -24.194 -0.962 18.782 1.00 38.50 196 GLY A O 1
ATOM 1561 N N . SER A 1 197 ? -24.879 -3.056 19.357 1.00 37.41 197 SER A N 1
ATOM 1562 C CA . SER A 1 197 ? -26.316 -2.973 19.163 1.00 37.41 197 SER A CA 1
ATOM 1563 C C . SER A 1 197 ? -26.770 -1.591 18.700 1.00 37.41 197 SER A C 1
ATOM 1565 O O . SER A 1 197 ? -27.001 -0.699 19.517 1.00 37.41 197 SER A O 1
ATOM 1567 N N . ARG A 1 198 ? -26.970 -1.419 17.389 1.00 42.97 198 ARG A N 1
ATOM 1568 C CA . ARG A 1 198 ? -28.052 -0.543 16.937 1.00 42.97 198 ARG A CA 1
ATOM 1569 C C . ARG A 1 198 ? -29.341 -1.166 17.468 1.00 42.97 198 ARG A C 1
ATOM 1571 O O . ARG A 1 198 ? -30.042 -1.878 16.760 1.00 42.97 198 ARG A O 1
ATOM 1578 N N . GLU A 1 199 ? -29.602 -0.949 18.753 1.00 42.59 199 GLU A N 1
ATOM 1579 C CA . GLU A 1 199 ? -30.938 -0.978 19.301 1.00 42.59 199 GLU A CA 1
ATOM 1580 C C . GLU A 1 199 ? -31.669 0.129 18.538 1.00 42.59 199 GLU A C 1
ATOM 1582 O O . GLU A 1 199 ? -31.271 1.296 18.629 1.00 42.59 199 GLU A O 1
ATOM 1587 N N . PRO A 1 200 ? -32.642 -0.200 17.674 1.00 46.31 200 PRO A N 1
ATOM 1588 C CA . PRO A 1 200 ? -33.437 0.832 17.052 1.00 46.31 200 PRO A CA 1
ATOM 1589 C C . PRO A 1 200 ? -34.127 1.564 18.194 1.00 46.31 200 PRO A C 1
ATOM 1591 O O . PRO A 1 200 ? -34.959 0.985 18.893 1.00 46.31 200 PRO A O 1
ATOM 1594 N N . ALA A 1 201 ? -33.747 2.825 18.395 1.00 46.12 201 ALA A N 1
ATOM 1595 C CA . ALA A 1 201 ? -34.472 3.754 19.233 1.00 46.12 201 ALA A CA 1
ATOM 1596 C C . ALA A 1 201 ? -35.931 3.740 18.768 1.00 46.12 201 ALA A C 1
ATOM 1598 O O . ALA A 1 201 ? -36.292 4.400 17.790 1.00 46.12 201 ALA A O 1
ATOM 1599 N N . GLN A 1 202 ? -36.765 2.957 19.457 1.00 47.16 202 GLN A N 1
ATOM 1600 C CA . GLN A 1 202 ? -38.211 3.009 19.339 1.00 47.16 202 GLN A CA 1
ATOM 1601 C C . GLN A 1 202 ? -38.642 4.353 19.906 1.00 47.16 202 GLN A C 1
ATOM 1603 O O . GLN A 1 202 ? -38.957 4.518 21.082 1.00 47.16 202 GLN A O 1
ATOM 1608 N N . THR A 1 203 ? -38.580 5.348 19.034 1.00 48.94 203 THR A N 1
ATOM 1609 C CA . THR A 1 203 ? -39.099 6.678 19.267 1.00 48.94 203 THR A CA 1
ATOM 1610 C C . THR A 1 203 ? -40.535 6.695 18.756 1.00 48.94 203 THR A C 1
ATOM 1612 O O . THR A 1 203 ? -40.775 6.815 17.560 1.00 48.94 203 THR A O 1
ATOM 1615 N N . GLY A 1 204 ? -41.482 6.608 19.693 1.00 49.88 204 GLY A N 1
ATOM 1616 C CA . GLY A 1 204 ? -42.860 7.089 19.541 1.00 49.88 204 GLY A CA 1
ATOM 1617 C C . GLY A 1 204 ? -43.920 6.039 19.170 1.00 49.88 204 GLY A C 1
ATOM 1618 O O . GLY A 1 204 ? -43.600 5.054 18.514 1.00 49.88 204 GLY A O 1
ATOM 1619 N N . PRO A 1 205 ? -45.194 6.250 19.570 1.00 49.53 205 PRO A N 1
ATOM 1620 C CA . PRO A 1 205 ? -45.808 7.566 19.726 1.00 49.53 205 PRO A CA 1
ATOM 1621 C C . PRO A 1 205 ? -46.312 7.858 21.148 1.00 49.53 205 PRO A C 1
ATOM 1623 O O . PRO A 1 205 ? -47.086 7.109 21.741 1.00 49.53 205 PRO A O 1
ATOM 1626 N N . ARG A 1 206 ? -45.919 9.023 21.671 1.00 51.28 206 ARG A N 1
ATOM 1627 C CA . ARG A 1 206 ? -46.544 9.637 22.845 1.00 51.28 206 ARG A CA 1
ATOM 1628 C C . ARG A 1 206 ? -47.889 10.205 22.393 1.00 51.28 206 ARG A C 1
ATOM 1630 O O . ARG A 1 206 ? -47.925 11.186 21.655 1.00 51.28 206 ARG A O 1
ATOM 1637 N N . ALA A 1 207 ? -48.971 9.545 22.789 1.00 51.09 207 ALA A N 1
ATOM 1638 C CA . ALA A 1 207 ? -50.321 10.047 22.588 1.00 51.09 207 ALA A CA 1
ATOM 1639 C C . ALA A 1 207 ? -50.490 11.404 23.298 1.00 51.09 207 ALA A C 1
ATOM 1641 O O . ALA A 1 207 ? -49.979 11.573 24.413 1.00 51.09 207 ALA A O 1
ATOM 1642 N N . PRO A 1 208 ? -51.198 12.370 22.694 1.00 62.88 208 PRO A N 1
ATOM 1643 C CA . PRO A 1 208 ? -51.793 13.439 23.469 1.00 62.88 208 PRO A CA 1
ATOM 1644 C C . PRO A 1 208 ? -52.995 12.844 24.215 1.00 62.88 208 PRO A C 1
ATOM 1646 O O . PRO A 1 208 ? -53.625 11.916 23.710 1.00 62.88 208 PRO A O 1
ATOM 1649 N N . ASP A 1 209 ? -53.313 13.342 25.406 1.00 46.81 209 ASP A N 1
ATOM 1650 C CA . ASP A 1 209 ? -54.531 14.141 25.594 1.00 46.81 209 ASP A CA 1
ATOM 1651 C C . ASP A 1 209 ? -54.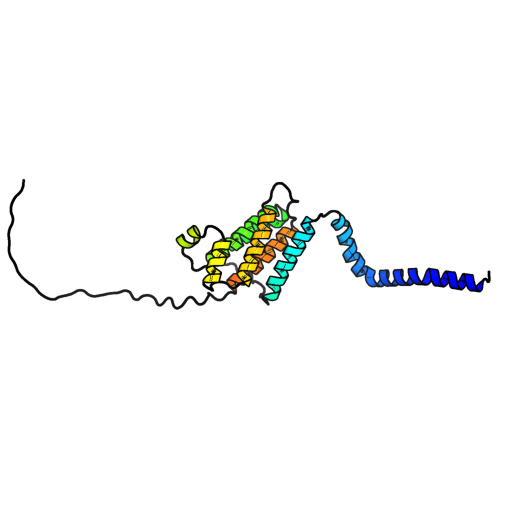925 14.302 27.086 1.00 46.81 209 ASP A C 1
ATOM 1653 O O . ASP A 1 209 ? -54.742 13.411 27.911 1.00 46.81 209 ASP A O 1
ATOM 1657 N N . GLN A 1 210 ? -55.517 15.469 27.357 1.00 52.00 210 GLN A N 1
ATOM 1658 C CA . GLN A 1 210 ? -56.408 15.878 28.459 1.00 52.00 210 GLN A CA 1
ATOM 1659 C C . GLN A 1 210 ? -55.891 15.924 29.906 1.00 52.00 210 GLN A C 1
ATOM 1661 O O . GLN A 1 210 ? -55.908 14.938 30.633 1.00 52.00 210 GLN A O 1
ATOM 1666 N N . SER A 1 211 ? -55.665 17.149 30.400 1.00 50.44 211 SER A N 1
ATOM 1667 C CA . SER A 1 211 ? -56.241 17.561 31.688 1.00 50.44 211 SER A CA 1
ATOM 1668 C C . SER A 1 211 ? -56.301 19.090 31.818 1.00 50.44 211 SER A C 1
ATOM 1670 O O . SER A 1 211 ? -55.271 19.753 31.866 1.00 50.44 211 SER A O 1
ATOM 1672 N N . THR A 1 212 ? -57.537 19.597 31.942 1.00 51.44 212 THR A N 1
ATOM 1673 C CA . THR A 1 212 ? -57.981 20.748 32.769 1.00 51.44 212 THR A CA 1
ATOM 1674 C C . THR A 1 212 ? -57.341 22.126 32.513 1.00 51.44 212 THR A C 1
ATOM 1676 O O . THR A 1 212 ? -56.193 22.365 32.851 1.00 51.44 212 THR A O 1
ATOM 1679 N N . ALA A 1 213 ? -58.021 23.064 31.844 1.00 50.62 213 ALA A N 1
ATOM 1680 C CA . ALA A 1 213 ? -59.078 23.937 32.388 1.00 50.62 213 ALA A CA 1
ATOM 1681 C C . ALA A 1 213 ? -58.597 24.906 33.490 1.00 50.62 213 ALA A C 1
ATOM 1683 O O . ALA A 1 213 ? -58.494 24.493 34.636 1.00 50.62 213 ALA A O 1
ATOM 1684 N N . ASP A 1 214 ? -58.390 26.187 33.144 1.00 57.84 214 ASP A N 1
ATOM 1685 C CA . ASP A 1 214 ? -58.726 27.359 33.987 1.00 57.84 214 ASP A CA 1
ATOM 1686 C C . ASP A 1 214 ? -58.560 28.659 33.158 1.00 57.84 214 ASP A C 1
ATOM 1688 O O . ASP A 1 214 ? -57.480 28.976 32.671 1.00 57.84 214 ASP A O 1
ATOM 1692 N N . VAL A 1 215 ? -59.634 29.285 32.666 1.00 55.56 215 VAL A N 1
ATOM 1693 C CA . VAL A 1 215 ? -60.314 30.469 33.240 1.00 55.56 215 VAL A CA 1
ATOM 1694 C C . VAL A 1 215 ? -59.383 31.631 33.637 1.00 55.56 215 VAL A C 1
ATOM 1696 O O . VAL A 1 215 ? -58.866 31.683 34.744 1.00 55.56 215 VAL A O 1
ATOM 1699 N N . ARG A 1 216 ? -59.311 32.661 32.776 1.00 53.19 216 ARG A N 1
ATOM 1700 C CA . ARG A 1 216 ? -59.559 34.100 33.078 1.00 53.19 216 ARG A CA 1
ATOM 1701 C C . ARG A 1 216 ? -59.282 34.939 31.820 1.00 53.19 216 ARG A C 1
ATOM 1703 O O . ARG A 1 216 ? -58.175 34.979 31.315 1.00 53.19 216 ARG A O 1
ATOM 1710 N N . LYS A 1 217 ? -60.322 35.448 31.151 1.00 52.22 217 LYS A N 1
ATOM 1711 C CA . LYS A 1 217 ? -60.852 36.828 31.268 1.00 52.22 217 LYS A CA 1
ATOM 1712 C C . LYS A 1 217 ? -59.817 37.948 30.997 1.00 52.22 217 LYS A C 1
ATOM 1714 O O . LYS A 1 217 ? -59.162 38.362 31.938 1.00 52.22 217 LYS A O 1
ATOM 1719 N N . ARG A 1 218 ? -59.876 38.485 29.754 1.00 50.28 218 ARG A N 1
ATOM 1720 C CA . ARG A 1 218 ? -59.943 39.917 29.312 1.00 50.28 218 ARG A CA 1
ATOM 1721 C C . ARG A 1 218 ? -58.858 40.923 29.789 1.00 50.28 218 ARG A C 1
ATOM 1723 O O . ARG A 1 218 ? -58.298 40.721 30.851 1.00 50.28 218 ARG A O 1
ATOM 1730 N N . PRO A 1 219 ? -58.722 42.122 29.169 1.00 59.22 219 PRO A N 1
ATOM 1731 C CA . PRO A 1 219 ? -59.080 42.587 27.813 1.00 59.22 219 PRO A CA 1
ATOM 1732 C C . PRO A 1 219 ? -57.933 43.366 27.094 1.00 59.22 219 PRO A C 1
ATOM 1734 O O . PRO A 1 219 ? -56.921 43.708 27.693 1.00 59.22 219 PRO A O 1
ATOM 1737 N N . ALA A 1 220 ? -58.132 43.690 25.807 1.00 57.19 220 ALA A N 1
ATOM 1738 C CA . ALA A 1 220 ? -57.473 44.799 25.074 1.00 57.19 220 ALA A CA 1
ATOM 1739 C C .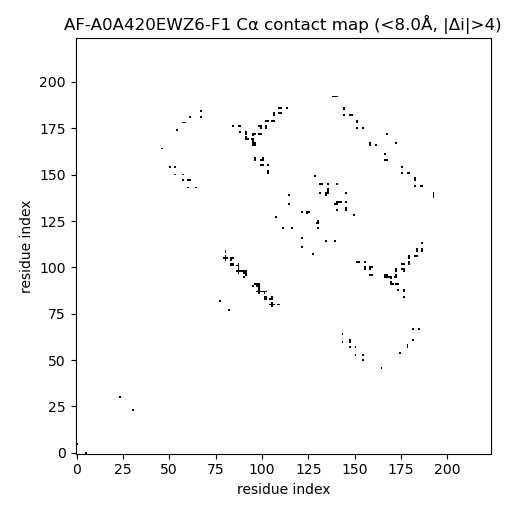 ALA A 1 220 ? -57.893 46.178 25.673 1.00 57.19 220 ALA A C 1
ATOM 1741 O O . ALA A 1 220 ? -58.835 46.152 26.474 1.00 57.19 220 ALA A O 1
ATOM 1742 N N . PRO A 1 221 ? -57.342 47.374 25.325 1.00 63.75 221 PRO A N 1
ATOM 1743 C CA . PRO A 1 221 ? -56.709 47.842 24.064 1.00 63.75 221 PRO A CA 1
ATOM 1744 C C . PRO A 1 221 ? -55.392 48.648 24.326 1.00 63.75 221 PRO A C 1
ATOM 1746 O O . PRO A 1 221 ? -54.930 48.670 25.458 1.00 63.75 221 PRO A O 1
ATOM 1749 N N . SER A 1 222 ? -54.622 49.244 23.408 1.00 52.84 222 SER A N 1
ATOM 1750 C CA . SER A 1 222 ? -54.887 50.165 22.289 1.00 52.84 222 SER A CA 1
ATOM 1751 C C . SER A 1 222 ? -53.597 50.365 21.460 1.00 52.84 222 SER A C 1
ATOM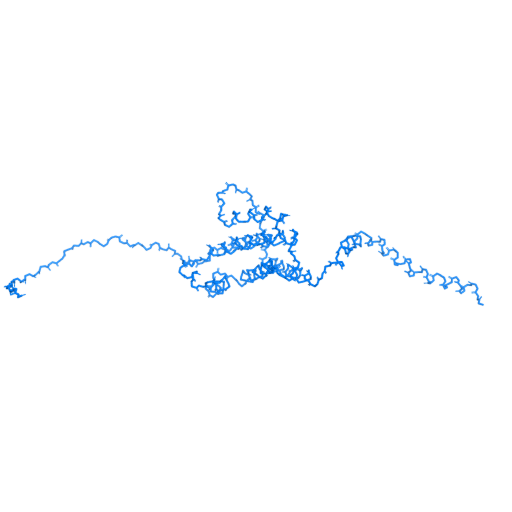 1753 O O . SER A 1 222 ? -52.510 50.075 21.962 1.00 52.84 222 SER A O 1
ATOM 1755 N N . PRO A 1 223 ? -53.701 50.896 20.228 1.00 69.25 223 PRO A N 1
ATOM 1756 C CA . PRO A 1 223 ? -52.567 51.199 19.356 1.00 69.25 223 PRO A CA 1
ATOM 1757 C C . PRO A 1 223 ? -51.927 52.563 19.661 1.00 69.25 223 PRO A C 1
ATOM 1759 O O . PRO A 1 223 ? -52.569 53.469 20.198 1.00 69.25 223 PRO A O 1
ATOM 1762 N N . SER A 1 224 ? -50.668 52.720 19.260 1.00 63.28 224 SER A N 1
ATOM 1763 C CA . SER A 1 224 ? -49.994 54.003 19.028 1.00 63.28 224 SER A CA 1
ATOM 1764 C C . SER A 1 224 ? -49.122 53.874 17.790 1.00 63.28 224 SER A C 1
ATOM 1766 O O . SER A 1 224 ? -48.566 52.769 17.602 1.00 63.28 224 SER A O 1
#

Nearest PDB structures (foldseek):
  2hsb-assembly1_A  TM=4.248E-01  e=1.966E-02  Archaeoglobus fulgidus
  7drw-assembly1_O  TM=2.289E-01  e=8.812E-01  Homo sapiens
  8jpb-assembly1_R  TM=2.436E-01  e=7.079E+00  Homo sapiens
  4x0r-assembly1_B  TM=1.660E-01  e=9.185E+00  Homo sapiens

Sequence (224 aa):
MNWRQFSVALVQALAWPSVVLVVLLLYRRRVAQLLGDNLRRLTVGPVQAEWDRAVEEASATIEAAETLPKLQEGVAQRTHPQQLLSLARALVRLNPQSSIVYAWQAAREAFEAHLPMDDEELIELRTIMRMAKRARERGLIKFETMSVLEQLMRLSTIAYRVDERPKPTAEQAEDYLHLVEAFLGLLEAAPEGNGGSREPAQTGPRAPDQSTADVRKRPAPSPS

pLDDT: mean 71.18, std 17.66, range [34.59, 95.19]

Organism: NCBI:txid1894969

Secondary structure (DSSP, 8-state):
--HHHHHHHHHHHHHHHHHHHHHHHHHHHHHHHHHHHHHHHTT--HHHHHHHHHHHHHHHHHHTT--PPPPP-------HHHHHHHHHHHHTTT-HHHHHHHHHHHHHHHHHHHS---HHHHHHH-SHHHHHHHHHHTTSS-HHHHHHHHHHHHHHHHHH--SSSPPPPHHHHHHHHHHHHHHHHHHHHS----------------------------------

Solvent-accessible surface area (backbone atoms only — not comparable to full-atom values): 13553 Å² total; per-residue (Å²): 132,62,70,69,58,54,54,52,53,51,51,60,64,49,48,59,57,50,50,53,49,52,51,46,60,75,39,38,71,61,47,48,57,55,50,67,53,42,76,62,50,79,76,58,62,77,66,54,62,53,48,54,49,52,51,49,55,50,49,51,57,54,60,75,68,59,85,84,78,86,85,80,93,68,101,60,89,70,50,71,38,55,50,32,39,55,53,14,64,69,21,20,83,78,37,15,46,59,11,35,54,31,28,46,50,17,45,51,51,49,51,56,73,69,45,100,63,55,74,66,59,54,60,71,42,75,41,73,66,51,44,43,53,52,34,39,79,70,63,64,43,56,72,65,60,47,50,53,51,52,49,54,51,52,55,40,53,60,57,66,50,81,85,86,56,84,76,57,46,43,65,58,22,47,54,50,44,52,54,36,51,51,49,52,51,50,57,70,66,46,67,81,59,83,69,70,76,83,67,75,79,83,77,75,84,83,75,86,83,89,81,82,91,81,93,81,84,87,80,87,89,84,90,133

Foldseek 3Di:
DDPVVVVVVVCVVVVVVVVVVVVCVVCVVVVCVVVVCVVVVVPDDPVVVVLVVLLVVLVVLLVVVDDDDDDDDDPDDDDPLRVLLVVLVVCLQVALLSSLVSLLVSLQVLLVVLDPDDPVVVVVLVDSLSVLVVCVVVVVDDPSLSVLNVSSVVLNVVSPPDPPDDHDHSVSSVSSSVSSVSSSSVSVPRPSPPPPDPPPPPDDDDDDDDDDDDDDDDDDDDDD

Radius of gyration: 33.14 Å; Cα contacts (8 Å, |Δi|>4): 132; chains: 1; bounding box: 125×91×54 Å

Mean predicted aligned error: 18.68 Å